Protein AF-A0A7X7VG41-F1 (afdb_monomer)

Mean predicted aligned error: 6.51 Å

Secondary structure (DSSP, 8-state):
----STTSSTT-BSS---HHHHHHHHHHHHHHHHHTT-HHHH-HHHHHHHHSSTT-TT-------HHHHHHHHHHHHHHSSPPP---TT---PPP--HHHHHHHHHHHS--EEEEETTEEEEE-GGGEEEEEETTEEEEEEEEEEEEEEEEEEEETTEEEEEEEEEEEEEETTEEEEEEEEEETTEEEEEEPPP-

Radius of gyration: 21.28 Å; Cα contacts (8 Å, |Δi|>4): 269; chains: 1; bounding box: 62×48×55 Å

Nearest PDB structures (foldseek):
  6bp6-assembly1_B  TM=5.901E-01  e=3.579E-01  Homo sapiens
  3cfa-assembly1_M  TM=3.271E-01  e=5.434E-01  Anemonia sulcata
  1xmz-assembly1_B  TM=3.126E-01  e=9.866E-01  Anemonia sulcata

pLDDT: mean 88.99, std 7.45, range [34.59, 96.69]

Structure (mmCIF, N/CA/C/O backbone):
data_AF-A0A7X7VG41-F1
#
_entry.id   AF-A0A7X7VG41-F1
#
loop_
_atom_site.group_PDB
_atom_site.id
_atom_site.type_symbol
_atom_site.label_atom_id
_atom_site.label_alt_id
_atom_site.label_comp_id
_atom_site.label_asym_id
_atom_site.label_entity_id
_atom_site.label_seq_id
_atom_site.pdbx_PDB_ins_code
_atom_site.Cartn_x
_atom_site.Cartn_y
_atom_site.Cartn_z
_atom_site.occupancy
_atom_site.B_iso_or_equiv
_atom_site.auth_seq_id
_atom_site.auth_comp_id
_atom_site.auth_asym_id
_atom_site.auth_atom_id
_atom_site.pdbx_PDB_model_num
ATOM 1 N N . MET A 1 1 ? 1.779 -14.138 6.505 1.00 85.12 1 MET A N 1
ATOM 2 C CA . MET A 1 1 ? 1.069 -14.016 5.208 1.00 85.12 1 MET A CA 1
ATOM 3 C C . MET A 1 1 ? -0.393 -14.409 5.365 1.00 85.12 1 MET A C 1
ATOM 5 O O . MET A 1 1 ? -0.688 -15.461 5.929 1.00 85.12 1 MET A O 1
ATOM 9 N N . LEU A 1 2 ? -1.316 -13.637 4.787 1.00 92.50 2 LEU A N 1
ATOM 10 C CA . LEU A 1 2 ? -2.754 -13.910 4.890 1.00 92.50 2 LEU A CA 1
ATOM 11 C C . LEU A 1 2 ? -3.224 -14.991 3.900 1.00 92.50 2 LEU A C 1
ATOM 13 O O . LEU A 1 2 ? -2.813 -15.024 2.738 1.00 92.50 2 LEU A O 1
ATOM 17 N N . THR A 1 3 ? -4.120 -15.870 4.363 1.00 92.88 3 THR A N 1
ATOM 18 C CA . THR A 1 3 ? -4.646 -17.014 3.584 1.00 92.88 3 THR A CA 1
ATOM 19 C C . THR A 1 3 ? -6.175 -17.086 3.512 1.00 92.88 3 THR A C 1
ATOM 21 O O . THR A 1 3 ? -6.722 -17.909 2.778 1.00 92.88 3 THR A O 1
ATOM 24 N N . ASN A 1 4 ? -6.875 -16.220 4.246 1.00 92.88 4 ASN A N 1
ATOM 25 C CA . ASN A 1 4 ? -8.328 -16.062 4.208 1.00 92.88 4 ASN A CA 1
ATOM 26 C C . ASN A 1 4 ? -8.711 -14.593 4.471 1.00 92.88 4 ASN A C 1
ATOM 28 O O . ASN A 1 4 ? -7.849 -13.762 4.765 1.00 92.88 4 ASN A O 1
ATOM 32 N N . THR A 1 5 ? -10.003 -14.284 4.366 1.00 93.88 5 THR A N 1
ATOM 33 C CA . THR A 1 5 ? -10.579 -12.949 4.605 1.00 93.88 5 THR A CA 1
ATOM 34 C C . THR A 1 5 ? -11.368 -12.859 5.916 1.00 93.88 5 THR A C 1
ATOM 36 O O . THR A 1 5 ? -12.044 -11.861 6.144 1.00 93.88 5 THR A O 1
ATOM 39 N N . ASP A 1 6 ? -11.297 -13.864 6.796 1.00 94.12 6 ASP A N 1
ATOM 40 C CA . ASP A 1 6 ? -12.119 -13.950 8.021 1.00 94.12 6 ASP A CA 1
ATOM 41 C C . ASP A 1 6 ? -11.745 -12.892 9.072 1.00 94.12 6 ASP A C 1
ATOM 43 O O . ASP A 1 6 ? -12.465 -12.667 10.049 1.00 94.12 6 ASP A O 1
ATOM 47 N N . TRP A 1 7 ? -10.598 -12.240 8.886 1.00 94.75 7 TRP A N 1
ATOM 48 C CA . TRP A 1 7 ? -10.161 -11.087 9.666 1.00 94.75 7 TRP A CA 1
ATOM 49 C C . TRP A 1 7 ? -10.933 -9.803 9.310 1.00 94.75 7 TRP A C 1
ATOM 51 O O . TRP A 1 7 ? -10.906 -8.855 10.087 1.00 94.75 7 TRP A O 1
ATOM 61 N N . ILE A 1 8 ? -11.675 -9.780 8.195 1.00 95.31 8 ILE A N 1
ATOM 62 C CA . ILE A 1 8 ? -12.596 -8.698 7.818 1.00 95.31 8 ILE A CA 1
ATOM 63 C C . ILE A 1 8 ? -13.986 -9.023 8.381 1.00 95.31 8 ILE A C 1
ATOM 65 O O . ILE A 1 8 ? -14.900 -9.422 7.660 1.00 95.31 8 ILE A O 1
ATOM 69 N N . ALA A 1 9 ? -14.138 -8.913 9.698 1.00 95.19 9 ALA A N 1
ATOM 70 C CA . ALA A 1 9 ? -15.405 -9.167 10.378 1.00 95.19 9 ALA A CA 1
ATOM 71 C C . ALA A 1 9 ? -15.543 -8.315 11.643 1.00 95.19 9 ALA A C 1
ATOM 73 O O . ALA A 1 9 ? -14.560 -7.798 12.174 1.00 95.19 9 ALA A O 1
ATOM 74 N N . GLU A 1 10 ? -16.770 -8.186 12.145 1.00 95.62 10 GLU A N 1
ATOM 75 C CA . GLU A 1 10 ? -17.046 -7.443 13.375 1.00 95.62 10 GLU A CA 1
ATOM 76 C C . GLU A 1 10 ? -16.241 -7.994 14.565 1.00 95.62 10 GLU A C 1
ATOM 78 O O . GLU A 1 10 ? -16.106 -9.206 14.753 1.00 95.62 10 GLU A O 1
ATOM 83 N N . GLY A 1 11 ? -15.668 -7.092 15.360 1.00 95.25 11 GLY A N 1
ATOM 84 C CA . GLY A 1 11 ? -14.847 -7.403 16.527 1.00 95.25 11 GLY A CA 1
ATOM 85 C C . GLY A 1 11 ? -13.428 -7.886 16.214 1.00 95.25 11 GLY A C 1
ATOM 86 O O . GLY A 1 11 ? -12.651 -8.095 17.152 1.00 95.25 11 GLY A O 1
ATOM 87 N N . LYS A 1 12 ? -13.062 -8.061 14.937 1.00 96.38 12 LYS A N 1
ATOM 88 C CA . LYS A 1 12 ? -11.701 -8.440 14.534 1.00 96.38 12 LYS A CA 1
ATOM 89 C C . LYS A 1 12 ? -10.734 -7.258 14.640 1.00 96.38 12 LYS A C 1
ATOM 91 O O . LYS A 1 12 ? -11.162 -6.115 14.468 1.00 96.38 12 LYS A O 1
ATOM 96 N N . PRO A 1 13 ? -9.449 -7.517 14.938 1.00 96.00 13 PRO A N 1
ATOM 97 C CA . PRO A 1 13 ? -8.440 -6.470 15.027 1.00 96.00 13 PRO A CA 1
ATOM 98 C C . PRO A 1 13 ? -8.187 -5.814 13.665 1.00 96.00 13 PRO A C 1
ATOM 100 O O . PRO A 1 13 ? -8.235 -6.471 12.623 1.00 96.00 13 PRO A O 1
ATOM 103 N N . TRP A 1 14 ? -7.898 -4.516 13.699 1.00 94.25 14 TRP A N 1
ATOM 104 C CA . TRP A 1 14 ? -7.462 -3.730 12.554 1.00 94.25 14 TRP A CA 1
ATOM 105 C C . TRP A 1 14 ? -6.223 -2.897 12.913 1.00 94.25 14 TRP A C 1
ATOM 107 O O . TRP A 1 14 ? -6.276 -2.135 13.885 1.00 94.25 14 TRP A O 1
ATOM 117 N N . PRO A 1 15 ? -5.134 -2.969 12.122 1.00 94.12 15 PRO A N 1
ATOM 118 C CA . PRO A 1 15 ? -4.881 -3.891 10.999 1.00 94.12 15 PRO A CA 1
ATOM 119 C C . PRO A 1 15 ? -4.916 -5.386 11.396 1.00 94.12 15 PRO A C 1
ATOM 121 O O . PRO A 1 15 ? -4.874 -5.687 12.591 1.00 94.12 15 PRO A O 1
ATOM 124 N N . PRO A 1 16 ? -5.003 -6.335 10.441 1.00 93.88 16 PRO A N 1
ATOM 125 C CA . PRO A 1 16 ? -4.927 -7.763 10.747 1.00 93.88 16 PRO A CA 1
ATOM 126 C C . PRO A 1 16 ? -3.625 -8.125 11.474 1.00 93.88 16 PRO A C 1
ATOM 128 O O . PRO A 1 16 ? -2.548 -7.618 11.156 1.00 93.88 16 PRO A O 1
ATOM 131 N N . GLU A 1 17 ? -3.721 -9.045 12.433 1.00 92.31 17 GLU A N 1
ATOM 132 C CA . GLU A 1 17 ? -2.585 -9.521 13.230 1.00 92.31 17 GLU A CA 1
ATOM 133 C C . GLU A 1 17 ? -1.758 -10.562 12.458 1.00 92.31 17 GLU A C 1
ATOM 135 O O . GLU A 1 17 ? -1.815 -11.759 12.731 1.00 92.31 17 GLU A O 1
ATOM 140 N N . ASP A 1 18 ? -0.979 -10.103 11.480 1.00 93.38 18 ASP A N 1
ATOM 141 C CA . ASP A 1 18 ? -0.017 -10.923 10.739 1.00 93.38 18 ASP A CA 1
ATOM 142 C C . ASP A 1 18 ? 1.350 -10.226 10.704 1.00 93.38 18 ASP A C 1
ATOM 144 O O . ASP A 1 18 ? 1.479 -9.089 10.244 1.00 93.38 18 ASP A O 1
ATOM 148 N N . ALA A 1 19 ? 2.376 -10.895 11.236 1.00 91.38 19 ALA A N 1
ATOM 149 C CA . ALA A 1 19 ? 3.705 -10.306 11.388 1.00 91.38 19 ALA A CA 1
ATOM 150 C C . ALA A 1 19 ? 4.385 -10.027 10.038 1.00 91.38 19 ALA A C 1
ATOM 152 O O . ALA A 1 19 ? 5.053 -9.001 9.901 1.00 91.38 19 ALA A O 1
ATOM 153 N N . ASP A 1 20 ? 4.186 -10.902 9.047 1.00 90.75 20 ASP A N 1
ATOM 154 C CA . ASP A 1 20 ? 4.796 -10.747 7.724 1.00 90.75 20 ASP A CA 1
ATOM 155 C C . ASP A 1 20 ? 4.157 -9.578 6.969 1.00 90.75 20 ASP A C 1
ATOM 157 O O . ASP A 1 20 ? 4.865 -8.746 6.409 1.00 90.75 20 ASP A O 1
ATOM 161 N N . GLU A 1 21 ? 2.824 -9.473 6.983 1.00 92.00 21 GLU A N 1
ATOM 162 C CA . GLU A 1 21 ? 2.125 -8.356 6.341 1.00 92.00 21 GLU A CA 1
ATOM 163 C C . GLU A 1 21 ? 2.445 -7.024 7.015 1.00 92.00 21 GLU A C 1
ATOM 165 O O . GLU A 1 21 ? 2.631 -6.018 6.331 1.00 92.00 21 GLU A O 1
ATOM 170 N N . LYS A 1 22 ? 2.567 -7.004 8.346 1.00 92.69 22 LYS A N 1
ATOM 171 C CA . LYS A 1 22 ? 3.018 -5.811 9.063 1.00 92.69 22 LYS A CA 1
ATOM 172 C C . LYS A 1 22 ? 4.421 -5.396 8.612 1.00 92.69 22 LYS A C 1
ATOM 174 O O . LYS A 1 22 ? 4.622 -4.230 8.278 1.00 92.69 22 LYS A O 1
ATOM 179 N N . ALA A 1 23 ? 5.363 -6.339 8.559 1.00 93.81 23 ALA A N 1
ATOM 180 C CA . ALA A 1 23 ? 6.724 -6.070 8.104 1.00 93.81 23 ALA A CA 1
ATOM 181 C C . ALA A 1 23 ? 6.754 -5.578 6.647 1.00 93.81 23 ALA A C 1
ATOM 183 O O . ALA A 1 23 ? 7.453 -4.614 6.342 1.00 93.81 23 ALA A O 1
ATOM 184 N N . ARG A 1 24 ? 5.945 -6.179 5.763 1.00 93.69 24 ARG A N 1
ATOM 185 C CA . ARG A 1 24 ? 5.810 -5.757 4.363 1.00 93.69 24 ARG A CA 1
ATOM 186 C C . ARG A 1 24 ? 5.297 -4.320 4.247 1.00 93.69 24 ARG A C 1
ATOM 188 O O . ARG A 1 24 ? 5.856 -3.531 3.489 1.00 93.69 24 ARG A O 1
ATOM 195 N N . LEU A 1 25 ? 4.247 -3.960 4.987 1.00 92.12 25 LEU A N 1
ATOM 196 C CA . LEU A 1 25 ? 3.693 -2.602 4.965 1.00 92.12 25 LEU A CA 1
ATOM 197 C C . LEU A 1 25 ? 4.683 -1.567 5.516 1.00 92.12 25 LEU A C 1
ATOM 199 O O . LEU A 1 25 ? 4.821 -0.489 4.940 1.00 92.12 25 LEU A O 1
ATOM 203 N N . GLU A 1 26 ? 5.409 -1.901 6.586 1.00 93.12 26 GLU A N 1
ATOM 204 C CA . GLU A 1 26 ? 6.482 -1.057 7.126 1.00 93.12 26 GLU A CA 1
ATOM 205 C C . GLU A 1 26 ? 7.621 -0.870 6.111 1.00 93.12 26 GLU A C 1
ATOM 207 O O . GLU A 1 26 ? 8.111 0.248 5.922 1.00 93.12 26 GLU A O 1
ATOM 212 N N . GLU A 1 27 ? 8.016 -1.936 5.412 1.00 93.62 27 GLU A N 1
ATOM 213 C CA . GLU A 1 27 ? 9.016 -1.871 4.347 1.00 93.62 27 GLU A CA 1
ATOM 214 C C . GLU A 1 27 ? 8.551 -0.995 3.179 1.00 93.62 27 GLU A C 1
ATOM 216 O O . GLU A 1 27 ? 9.310 -0.137 2.727 1.00 93.62 27 GLU A O 1
ATOM 221 N N . HIS A 1 28 ? 7.310 -1.152 2.712 1.00 94.38 28 HIS A N 1
ATOM 222 C CA . HIS A 1 28 ? 6.768 -0.314 1.645 1.00 94.38 28 HIS A CA 1
ATOM 223 C C . HIS A 1 28 ? 6.703 1.160 2.057 1.00 94.38 28 HIS A C 1
ATOM 225 O O . HIS A 1 28 ? 7.212 2.015 1.331 1.00 94.38 28 HIS A O 1
ATOM 231 N N . ALA A 1 29 ? 6.190 1.471 3.250 1.00 92.62 29 ALA A N 1
ATOM 232 C CA . ALA A 1 29 ? 6.166 2.842 3.757 1.00 92.62 29 ALA A CA 1
ATOM 233 C C . ALA A 1 29 ? 7.577 3.455 3.819 1.00 92.62 29 ALA A C 1
ATOM 235 O O . ALA A 1 29 ? 7.780 4.615 3.445 1.00 92.62 29 ALA A O 1
ATOM 236 N N . ARG A 1 30 ? 8.580 2.666 4.228 1.00 92.69 30 ARG A N 1
ATOM 237 C CA . ARG A 1 30 ? 9.990 3.075 4.210 1.00 92.69 30 ARG A CA 1
ATOM 238 C C . ARG A 1 30 ? 10.500 3.301 2.785 1.00 92.69 30 ARG A C 1
ATOM 240 O O . ARG A 1 30 ? 11.143 4.316 2.531 1.00 92.69 30 ARG A O 1
ATOM 247 N N . ASN A 1 31 ? 10.215 2.400 1.8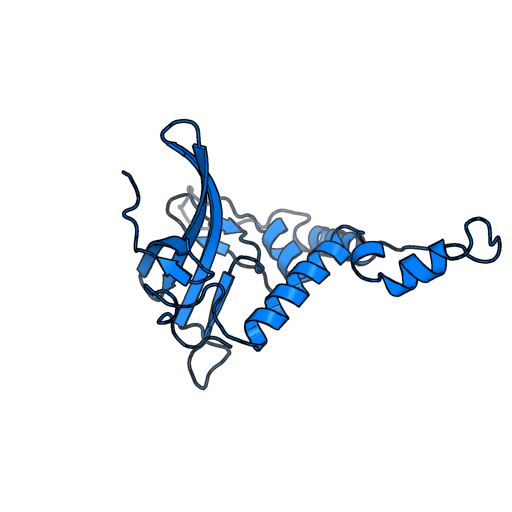46 1.00 92.62 31 ASN A N 1
ATOM 248 C CA . ASN A 1 31 ? 10.657 2.522 0.454 1.00 92.62 31 ASN A CA 1
ATOM 249 C C . ASN A 1 31 ? 10.042 3.742 -0.241 1.00 92.62 31 ASN A C 1
ATOM 251 O O . ASN A 1 31 ? 10.731 4.415 -1.008 1.00 92.62 31 ASN A O 1
ATOM 255 N N . ARG A 1 32 ? 8.791 4.098 0.080 1.00 92.62 32 ARG A N 1
ATOM 256 C CA . ARG A 1 32 ? 8.175 5.349 -0.380 1.00 92.62 32 ARG A CA 1
ATOM 257 C C . ARG A 1 32 ? 8.963 6.571 0.079 1.00 92.62 32 ARG A C 1
ATOM 259 O O . ARG A 1 32 ? 9.202 7.476 -0.715 1.00 92.62 32 ARG A O 1
ATOM 266 N N . GLN A 1 33 ? 9.387 6.600 1.342 1.00 92.69 33 GLN A N 1
ATOM 267 C CA . GLN A 1 33 ? 10.201 7.696 1.876 1.00 92.69 33 GLN A CA 1
ATOM 268 C C . GLN A 1 33 ? 11.583 7.755 1.217 1.00 92.69 33 GLN A C 1
ATOM 270 O O . GLN A 1 33 ? 12.048 8.843 0.889 1.00 92.69 33 GLN A O 1
ATOM 275 N N . VAL A 1 34 ? 12.210 6.597 0.974 1.00 91.62 34 VAL A N 1
ATOM 276 C CA . VAL A 1 34 ? 13.475 6.505 0.227 1.00 91.62 34 VAL A CA 1
ATOM 277 C C . VAL A 1 34 ? 13.316 7.080 -1.178 1.00 91.62 34 VAL A C 1
ATOM 279 O O . VAL A 1 34 ? 14.144 7.879 -1.597 1.00 91.62 34 VAL A O 1
ATOM 282 N N . TYR A 1 35 ? 12.249 6.707 -1.886 1.00 91.62 35 TYR A N 1
ATOM 283 C CA . TYR A 1 35 ? 11.955 7.230 -3.217 1.00 91.62 35 TYR A CA 1
ATOM 284 C C . TYR A 1 35 ? 11.679 8.738 -3.207 1.00 91.62 35 TYR A C 1
ATOM 286 O O . TYR A 1 35 ? 12.049 9.440 -4.135 1.00 91.62 35 TYR A O 1
ATOM 294 N N . ALA A 1 36 ? 11.021 9.250 -2.167 1.00 90.75 36 ALA A N 1
ATOM 295 C CA . ALA A 1 36 ? 10.720 10.674 -2.029 1.00 90.75 36 ALA A CA 1
ATOM 296 C C . ALA A 1 36 ? 11.938 11.527 -1.615 1.00 90.75 36 ALA A C 1
ATOM 298 O O . ALA A 1 36 ? 11.770 12.698 -1.275 1.00 90.75 36 ALA A O 1
ATOM 299 N N . GLY A 1 37 ? 13.145 10.950 -1.568 1.00 89.19 37 GLY A N 1
ATOM 300 C CA . GLY A 1 37 ? 14.359 11.640 -1.133 1.00 89.19 37 GLY A CA 1
ATOM 301 C C . GLY A 1 37 ? 14.392 11.968 0.366 1.00 89.19 37 GLY A C 1
ATOM 302 O O . GLY A 1 37 ? 15.240 12.740 0.813 1.00 89.19 37 GLY A O 1
ATOM 303 N N . LEU A 1 38 ? 13.500 11.389 1.181 1.00 90.00 38 LEU A N 1
ATOM 304 C CA . LEU A 1 38 ? 13.403 11.643 2.626 1.00 90.00 38 LEU A CA 1
ATOM 305 C C . LEU A 1 38 ? 14.402 10.784 3.418 1.00 90.00 38 LEU A C 1
ATOM 307 O O . LEU A 1 38 ? 14.046 10.065 4.355 1.00 90.00 38 LEU A O 1
ATOM 311 N N . HIS A 1 39 ? 15.678 10.849 3.039 1.00 85.50 39 HIS A N 1
ATOM 312 C CA . HIS A 1 39 ? 16.732 9.998 3.598 1.00 85.50 39 HIS A CA 1
ATOM 313 C C . HIS A 1 39 ? 16.942 10.204 5.101 1.00 85.50 39 HIS A C 1
ATOM 315 O O . HIS A 1 39 ? 17.243 9.240 5.800 1.00 85.50 39 HIS A O 1
ATOM 321 N N . ASP A 1 40 ? 16.714 11.413 5.615 1.00 86.56 40 ASP A N 1
ATOM 322 C CA . ASP A 1 40 ? 16.842 11.704 7.046 1.00 86.5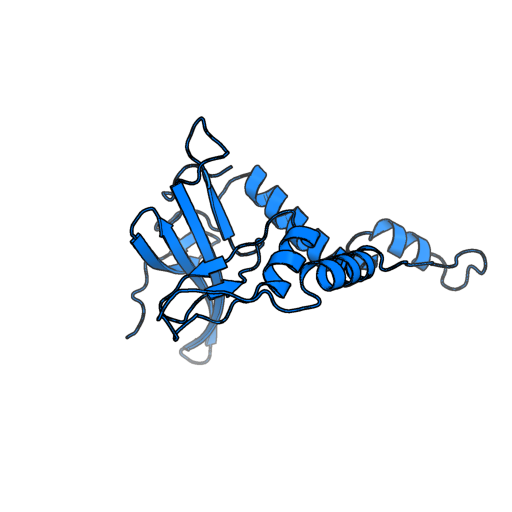6 40 ASP A CA 1
ATOM 323 C C . ASP A 1 40 ? 15.806 10.951 7.892 1.00 86.56 40 ASP A C 1
ATOM 325 O O . ASP A 1 40 ? 16.121 10.479 8.986 1.00 86.56 40 ASP A O 1
ATOM 329 N N . ALA A 1 41 ? 14.587 10.783 7.366 1.00 87.94 41 ALA A N 1
ATOM 330 C CA . ALA A 1 41 ? 13.530 10.021 8.027 1.00 87.94 41 ALA A CA 1
ATOM 331 C C . ALA A 1 41 ? 13.843 8.516 8.037 1.00 87.94 41 ALA A C 1
ATOM 333 O O . ALA A 1 41 ? 13.604 7.831 9.031 1.00 87.94 41 ALA A O 1
ATOM 334 N N . VAL A 1 42 ? 14.430 8.009 6.950 1.00 89.25 42 VAL A N 1
ATOM 335 C CA . VAL A 1 42 ? 14.760 6.584 6.793 1.00 89.25 42 VAL A CA 1
ATOM 336 C C . VAL A 1 42 ? 16.057 6.205 7.515 1.00 89.25 42 VAL A C 1
ATOM 338 O O . VAL A 1 42 ? 16.216 5.069 7.962 1.00 89.25 42 VAL A O 1
ATOM 341 N N . MET A 1 43 ? 16.997 7.142 7.644 1.00 88.62 43 MET A N 1
ATOM 342 C CA . MET A 1 43 ? 18.316 6.932 8.242 1.00 88.62 43 MET A CA 1
ATOM 343 C C . MET A 1 43 ? 18.542 7.876 9.433 1.00 88.62 43 MET A C 1
ATOM 345 O O . MET A 1 43 ? 19.499 8.656 9.437 1.00 88.62 43 MET A O 1
ATOM 349 N N . PRO A 1 44 ? 17.735 7.772 10.507 1.00 89.75 44 PRO A N 1
ATOM 350 C CA . PRO A 1 44 ? 17.767 8.726 11.618 1.00 89.75 44 PRO A CA 1
ATOM 351 C C . PRO A 1 44 ? 19.122 8.764 12.336 1.00 89.75 44 PRO A C 1
ATOM 353 O O . PRO A 1 44 ? 19.520 9.796 12.864 1.00 89.75 44 PRO A O 1
ATOM 356 N N . ARG A 1 45 ? 19.879 7.658 12.328 1.00 89.25 45 ARG A N 1
ATOM 357 C CA . ARG A 1 45 ? 21.247 7.618 12.876 1.00 89.25 45 ARG A CA 1
ATOM 358 C C . ARG A 1 45 ? 22.234 8.452 12.060 1.00 89.25 45 ARG A C 1
ATOM 360 O O . ARG A 1 45 ? 23.111 9.079 12.644 1.00 89.25 45 ARG A O 1
ATOM 367 N N . TYR A 1 46 ? 22.104 8.445 10.735 1.00 85.19 46 TYR A N 1
ATOM 368 C CA . TYR A 1 46 ? 22.951 9.248 9.856 1.00 85.19 46 TYR A CA 1
ATOM 369 C C . TYR A 1 46 ? 22.586 10.729 9.968 1.00 85.19 46 TYR A C 1
ATOM 371 O O . TYR A 1 46 ? 23.473 11.554 10.164 1.00 85.19 46 TYR A O 1
ATOM 379 N N . ALA A 1 47 ? 21.288 11.047 9.984 1.00 86.75 47 ALA A N 1
ATOM 380 C CA . ALA A 1 47 ? 20.800 12.397 10.257 1.00 86.75 47 ALA A CA 1
ATOM 381 C C . ALA A 1 47 ? 21.310 12.920 11.613 1.00 86.75 47 ALA A C 1
ATOM 383 O O . ALA A 1 47 ? 21.872 14.013 11.692 1.00 86.75 47 ALA A O 1
ATOM 384 N N . ALA A 1 48 ? 21.220 12.102 12.670 1.00 87.88 48 ALA A N 1
ATOM 385 C CA . ALA A 1 48 ? 21.755 12.440 13.987 1.00 87.88 48 ALA A CA 1
ATOM 386 C C . ALA A 1 48 ? 23.269 12.711 13.939 1.00 87.88 48 ALA A C 1
ATOM 388 O O . ALA A 1 48 ? 23.720 13.731 14.455 1.00 87.88 48 ALA A O 1
ATOM 389 N N . TYR A 1 49 ? 24.042 11.849 13.269 1.00 86.31 49 TYR A N 1
ATOM 390 C CA . TYR A 1 49 ? 25.486 12.027 13.082 1.00 86.31 49 TYR A CA 1
ATOM 391 C C . TYR A 1 49 ? 25.849 13.312 12.324 1.00 86.31 49 TYR A C 1
ATOM 393 O O . TYR A 1 49 ? 26.855 13.940 12.647 1.00 86.31 49 TYR A O 1
ATOM 401 N N . LEU A 1 50 ? 25.060 13.712 11.325 1.00 83.50 50 LEU A N 1
ATOM 402 C CA . LEU A 1 50 ? 25.262 14.974 10.607 1.00 83.50 50 LEU A CA 1
ATOM 403 C C . LEU A 1 50 ? 24.918 16.192 11.474 1.00 83.50 50 LEU A C 1
ATOM 405 O O . LEU A 1 50 ? 25.537 17.242 11.332 1.00 83.50 50 LEU A O 1
ATOM 409 N N . SER A 1 51 ? 23.946 16.048 12.376 1.00 83.12 51 SER A N 1
ATOM 410 C CA . SER A 1 51 ? 23.451 17.129 13.236 1.00 83.12 51 SER A CA 1
ATOM 411 C C . SER A 1 51 ? 24.222 17.329 14.550 1.00 83.12 51 SER A C 1
ATOM 413 O O . SER A 1 51 ? 24.030 18.351 15.206 1.00 83.12 51 SER A O 1
ATOM 415 N N . ASP A 1 52 ? 25.076 16.379 14.954 1.00 84.56 52 ASP A N 1
ATOM 416 C CA . ASP A 1 52 ? 25.718 16.361 16.283 1.00 84.56 52 ASP A CA 1
ATOM 417 C C . ASP A 1 52 ? 26.625 17.581 16.558 1.00 84.56 52 ASP A C 1
ATOM 419 O O . ASP A 1 52 ? 26.803 17.990 17.707 1.00 84.56 52 ASP A O 1
ATOM 423 N N . GLN A 1 53 ? 27.166 18.191 15.504 1.00 79.44 53 GLN A N 1
ATOM 424 C CA . GLN A 1 53 ? 27.994 19.384 15.528 1.00 79.44 53 GLN A CA 1
ATOM 425 C C . GLN A 1 53 ? 27.655 20.249 14.318 1.00 79.44 53 GLN A C 1
ATOM 427 O O . GLN A 1 53 ? 28.105 20.010 13.201 1.00 79.44 53 GLN A O 1
ATOM 432 N N . ALA A 1 54 ? 26.910 21.327 14.564 1.00 66.38 54 ALA A N 1
ATOM 433 C CA . ALA A 1 54 ? 26.386 22.226 13.534 1.00 66.38 54 ALA A CA 1
ATOM 434 C C . ALA A 1 54 ? 27.450 22.910 12.642 1.00 66.38 54 ALA A C 1
ATOM 436 O O . ALA A 1 54 ? 27.096 23.571 11.667 1.00 66.38 54 ALA A O 1
ATOM 437 N N . LYS A 1 55 ? 28.743 22.812 12.982 1.00 68.31 55 LYS A N 1
ATOM 438 C CA . LYS A 1 55 ? 29.864 23.407 12.234 1.00 68.31 55 LYS A CA 1
ATOM 439 C C . LYS A 1 55 ? 31.082 22.481 12.189 1.00 68.31 55 LYS A C 1
ATOM 441 O O . LYS A 1 55 ? 32.203 22.924 12.433 1.00 68.31 55 LYS A O 1
ATOM 446 N N . ASP A 1 56 ? 30.871 21.205 11.887 1.00 78.12 56 ASP A N 1
ATOM 447 C CA . ASP A 1 56 ? 31.977 20.315 11.532 1.00 78.12 56 ASP A CA 1
ATOM 448 C C . ASP A 1 56 ? 32.244 20.395 10.022 1.00 78.12 56 ASP A C 1
ATOM 450 O O . ASP A 1 56 ? 31.551 19.782 9.213 1.00 78.12 56 ASP A O 1
ATOM 454 N N . SER A 1 57 ? 33.271 21.153 9.629 1.00 72.81 57 SER A N 1
ATOM 455 C CA . SER A 1 57 ? 33.680 21.295 8.224 1.00 72.81 57 SER A CA 1
ATOM 456 C C . SER A 1 57 ? 34.175 19.991 7.587 1.00 72.81 57 SER A C 1
ATOM 458 O O . SER A 1 57 ? 34.418 19.959 6.382 1.00 72.81 57 SER A O 1
ATOM 460 N N . ARG A 1 58 ? 34.326 18.913 8.368 1.00 78.62 58 ARG A N 1
ATOM 461 C CA . ARG A 1 58 ? 34.686 17.576 7.881 1.00 78.62 58 ARG A CA 1
ATOM 462 C C . ARG A 1 58 ? 33.465 16.743 7.490 1.00 78.62 58 ARG A C 1
ATOM 464 O O . ARG A 1 58 ? 33.635 15.712 6.845 1.00 78.62 58 ARG A O 1
ATOM 471 N N . LYS A 1 59 ? 32.253 17.162 7.870 1.00 81.38 59 LYS A N 1
ATOM 472 C CA . LYS A 1 59 ? 31.003 16.458 7.565 1.00 81.38 59 LYS A CA 1
ATOM 473 C C . LYS A 1 59 ? 30.289 17.152 6.414 1.00 81.38 59 LYS A C 1
ATOM 475 O O . LYS A 1 59 ? 29.718 18.224 6.574 1.00 81.38 59 LYS A O 1
ATOM 480 N N . GLN A 1 60 ? 30.307 16.515 5.248 1.00 79.75 60 GLN A N 1
ATOM 481 C CA . GLN A 1 60 ? 29.580 16.976 4.070 1.00 79.75 60 GLN A CA 1
ATOM 482 C C . GLN A 1 60 ? 28.624 15.865 3.619 1.00 79.75 60 GLN A C 1
ATOM 484 O O . GLN A 1 60 ? 29.095 14.819 3.166 1.00 79.75 60 GLN A O 1
ATOM 489 N N . PRO A 1 61 ? 27.299 16.037 3.776 1.00 79.44 61 PRO A N 1
ATOM 490 C CA . PRO A 1 61 ? 26.351 15.051 3.291 1.00 79.44 61 PRO A CA 1
ATOM 491 C C . PRO A 1 61 ? 26.288 15.106 1.766 1.00 79.44 61 PRO A C 1
ATOM 493 O O . PRO A 1 61 ? 26.073 16.164 1.177 1.00 79.44 61 PRO A O 1
ATOM 496 N N . ILE A 1 62 ? 26.458 13.949 1.131 1.00 82.44 62 ILE A N 1
ATOM 497 C CA . ILE A 1 62 ? 26.164 13.757 -0.287 1.00 82.44 62 ILE A CA 1
ATOM 498 C C . ILE A 1 62 ? 25.025 12.754 -0.344 1.00 82.44 62 ILE A C 1
ATOM 500 O O . ILE A 1 62 ? 25.203 11.576 -0.039 1.00 82.44 62 ILE A O 1
ATOM 504 N N . ILE A 1 63 ? 23.849 13.245 -0.711 1.00 81.62 63 ILE A N 1
ATOM 505 C CA . ILE A 1 63 ? 22.662 12.427 -0.911 1.00 81.62 63 ILE A CA 1
ATOM 506 C C . ILE A 1 63 ? 22.465 12.303 -2.416 1.00 81.62 63 ILE A C 1
ATOM 508 O O . ILE A 1 63 ? 22.324 13.304 -3.116 1.00 81.62 63 ILE A O 1
ATOM 512 N N . LEU A 1 64 ? 22.505 11.069 -2.907 1.00 84.19 64 LEU A N 1
ATOM 513 C CA . LEU A 1 64 ? 22.257 10.753 -4.306 1.00 84.19 64 LEU A CA 1
ATOM 514 C C . LEU A 1 64 ? 20.888 10.087 -4.396 1.00 84.19 64 LEU A C 1
ATOM 516 O O . LEU A 1 64 ? 20.715 8.972 -3.900 1.00 84.19 64 LEU A O 1
ATOM 520 N N . ASP A 1 65 ? 19.939 10.761 -5.039 1.00 86.50 65 ASP A N 1
ATOM 521 C CA . ASP A 1 65 ? 18.565 10.283 -5.226 1.00 86.50 65 ASP A CA 1
ATOM 522 C C . ASP A 1 65 ? 18.473 9.233 -6.351 1.00 86.50 65 ASP A C 1
ATOM 524 O O . ASP A 1 65 ? 17.743 9.351 -7.336 1.00 86.50 65 ASP A O 1
ATOM 528 N N . TRP A 1 66 ? 19.294 8.188 -6.225 1.00 88.75 66 TRP A N 1
ATOM 529 C CA . TRP A 1 66 ? 19.310 7.057 -7.145 1.00 88.75 66 TRP A CA 1
ATOM 530 C C . TRP A 1 66 ? 17.964 6.347 -7.270 1.00 88.75 66 TRP A C 1
ATOM 532 O O . TRP A 1 66 ? 17.640 5.967 -8.392 1.00 88.75 66 TRP A O 1
ATOM 542 N N . PRO A 1 67 ? 17.172 6.144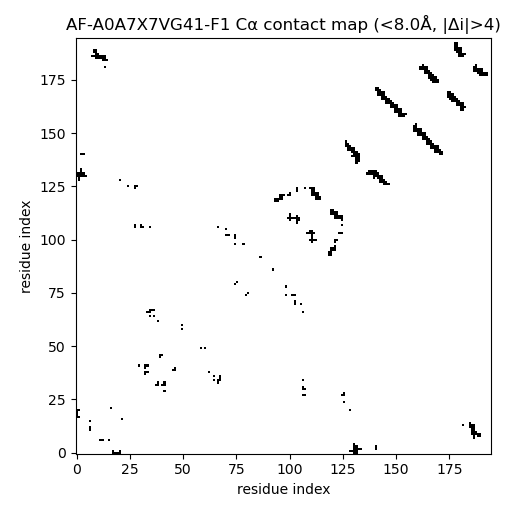 -6.199 1.00 89.75 67 PRO A N 1
ATOM 543 C CA . PRO A 1 67 ? 15.897 5.447 -6.310 1.00 89.75 67 PRO A CA 1
ATOM 544 C C . PRO A 1 67 ? 14.933 6.135 -7.280 1.00 89.75 67 PRO A C 1
ATOM 546 O O . PRO A 1 67 ? 14.406 5.469 -8.175 1.00 89.75 67 PRO A O 1
ATOM 549 N N . ALA A 1 68 ? 14.738 7.453 -7.162 1.00 90.25 68 ALA A N 1
ATOM 550 C CA . ALA A 1 68 ? 13.867 8.188 -8.074 1.00 90.25 68 ALA A CA 1
ATOM 551 C C . ALA A 1 68 ? 14.476 8.296 -9.477 1.00 90.25 68 ALA A C 1
ATOM 553 O O . ALA A 1 68 ? 13.798 8.006 -10.464 1.00 90.25 68 ALA A O 1
ATOM 554 N N . LEU A 1 69 ? 15.767 8.639 -9.574 1.00 91.44 69 LEU A N 1
ATOM 555 C CA . LEU A 1 69 ? 16.449 8.817 -10.858 1.00 91.44 69 LEU A CA 1
ATOM 556 C C . LEU A 1 69 ? 16.486 7.522 -11.677 1.00 91.44 69 LEU A C 1
ATOM 558 O O . LEU A 1 69 ? 16.172 7.533 -12.870 1.00 91.44 69 LEU A O 1
ATOM 562 N N . ALA A 1 70 ? 16.850 6.401 -11.050 1.00 91.12 70 ALA A N 1
ATOM 563 C CA . ALA A 1 70 ? 16.894 5.105 -11.714 1.00 91.12 70 ALA A CA 1
ATOM 564 C C . ALA A 1 70 ? 15.492 4.674 -12.146 1.00 91.12 70 ALA A C 1
ATOM 566 O O . ALA A 1 70 ? 15.315 4.280 -13.294 1.00 91.12 70 ALA A O 1
ATOM 567 N N . THR A 1 71 ? 14.490 4.810 -11.270 1.00 92.38 71 THR A N 1
ATOM 568 C CA . THR A 1 71 ? 13.101 4.463 -11.604 1.00 92.38 71 THR A CA 1
ATOM 569 C C . THR A 1 71 ? 12.595 5.279 -12.790 1.00 92.38 71 THR A C 1
ATOM 571 O O . THR A 1 71 ? 12.126 4.695 -13.761 1.00 92.38 71 THR A O 1
ATOM 574 N N . GLY A 1 72 ? 12.754 6.605 -12.764 1.00 91.56 72 GLY A N 1
ATOM 575 C CA . GLY A 1 72 ? 12.343 7.470 -13.871 1.00 91.56 72 GLY A CA 1
ATOM 576 C C . GLY A 1 72 ? 13.048 7.119 -15.183 1.00 91.56 72 GLY A C 1
ATOM 577 O O . GLY A 1 72 ? 12.408 7.067 -16.232 1.00 91.56 72 GLY A O 1
ATOM 578 N N . SER A 1 73 ? 14.343 6.790 -15.125 1.00 91.62 73 SER A N 1
ATOM 579 C CA . SER A 1 73 ? 15.110 6.356 -16.301 1.00 91.62 73 SER A CA 1
ATOM 580 C C . SER A 1 73 ? 14.605 5.022 -16.861 1.00 91.62 73 SER A C 1
ATOM 582 O O . SER A 1 73 ? 14.413 4.898 -18.068 1.00 91.62 73 SER A O 1
ATOM 584 N N . TYR A 1 74 ? 14.353 4.028 -16.000 1.00 90.12 74 TYR A N 1
ATOM 585 C CA . TYR A 1 74 ? 13.820 2.728 -16.420 1.00 90.12 74 TYR A CA 1
ATOM 586 C C . TYR A 1 74 ? 12.419 2.845 -17.011 1.00 90.12 74 TYR A C 1
ATOM 588 O O . TYR A 1 74 ? 12.122 2.216 -18.020 1.00 90.12 74 TYR A O 1
ATOM 596 N N . ILE A 1 75 ? 11.566 3.665 -16.413 1.00 91.06 75 ILE A N 1
ATOM 597 C CA . ILE A 1 75 ? 10.200 3.864 -16.889 1.00 91.06 75 ILE A CA 1
ATOM 598 C C . ILE A 1 75 ? 10.191 4.617 -18.208 1.00 91.06 75 ILE A C 1
ATOM 600 O O . ILE A 1 75 ? 9.496 4.198 -19.121 1.00 91.06 75 ILE A O 1
ATOM 604 N N . SER A 1 76 ? 11.032 5.639 -18.361 1.00 91.12 76 SER A N 1
ATOM 605 C CA . SER A 1 76 ? 11.200 6.324 -19.648 1.00 91.12 76 SER A CA 1
ATOM 606 C C . SER A 1 76 ? 11.707 5.373 -20.738 1.00 91.12 76 SER A C 1
ATOM 608 O O . SER A 1 76 ? 11.364 5.531 -21.902 1.00 91.12 76 SER A O 1
ATOM 610 N N . LEU A 1 77 ? 12.512 4.367 -20.385 1.00 90.38 77 LEU A N 1
ATOM 611 C CA . LEU A 1 77 ? 12.950 3.342 -21.335 1.00 90.38 77 LEU A CA 1
ATOM 612 C C . LEU A 1 77 ? 11.822 2.367 -21.714 1.00 90.38 77 LEU A C 1
ATOM 614 O O . LEU A 1 77 ? 11.757 1.939 -22.861 1.00 90.38 77 LEU A O 1
ATOM 618 N N . LEU A 1 78 ? 10.968 1.985 -20.759 1.00 87.38 78 LEU A N 1
ATOM 619 C CA . LEU A 1 78 ? 9.911 0.984 -20.960 1.00 87.38 78 LEU A CA 1
ATOM 620 C C . LEU A 1 78 ? 8.617 1.566 -21.544 1.00 87.38 78 LEU A C 1
ATOM 622 O O . LEU A 1 78 ? 7.951 0.894 -22.323 1.00 87.38 78 LEU A O 1
ATOM 626 N N . LEU A 1 79 ? 8.264 2.782 -21.132 1.00 86.75 79 LEU A N 1
ATOM 627 C CA . LEU A 1 79 ? 7.004 3.477 -21.411 1.00 86.75 79 LEU A CA 1
ATOM 628 C C . LEU A 1 79 ? 7.237 4.889 -21.973 1.00 86.75 79 LEU A C 1
ATOM 630 O O . LEU A 1 79 ? 6.343 5.727 -21.920 1.00 86.75 79 LEU A O 1
ATOM 634 N N . GLY A 1 80 ? 8.439 5.188 -22.479 1.00 82.56 80 GLY A N 1
ATOM 635 C CA . GLY A 1 80 ? 8.724 6.489 -23.101 1.00 82.56 80 GLY A CA 1
ATOM 636 C C . GLY A 1 80 ? 7.860 6.766 -24.330 1.00 82.56 80 GLY A C 1
ATOM 637 O O . GLY A 1 80 ? 7.582 7.921 -24.642 1.00 82.56 80 GLY A O 1
ATOM 638 N N . GLU A 1 81 ? 7.404 5.702 -24.987 1.00 83.88 81 GLU A N 1
ATOM 639 C CA . GLU A 1 81 ? 6.309 5.727 -25.947 1.00 83.88 81 GLU A CA 1
ATOM 640 C C . GLU A 1 81 ? 5.167 4.892 -25.364 1.00 83.88 81 GLU A C 1
ATOM 642 O O . GLU A 1 81 ? 5.390 3.771 -24.893 1.00 83.88 81 GLU A O 1
ATOM 647 N N . GLU A 1 82 ? 3.950 5.439 -25.362 1.00 75.81 82 GLU A N 1
ATOM 648 C CA . GLU A 1 82 ? 2.789 4.692 -24.887 1.00 75.81 82 GLU A CA 1
ATOM 649 C C . GLU A 1 82 ? 2.582 3.442 -25.754 1.00 75.81 82 GLU A C 1
ATOM 651 O O . GLU A 1 82 ? 2.599 3.531 -26.987 1.00 75.81 82 GLU A O 1
ATOM 656 N N . PRO A 1 83 ? 2.376 2.263 -25.143 1.00 78.75 83 PRO A N 1
ATOM 657 C CA . PRO A 1 83 ? 2.171 1.041 -25.903 1.00 78.75 83 PRO A CA 1
ATOM 658 C C . PRO A 1 83 ? 0.863 1.114 -26.698 1.00 78.75 83 PRO A C 1
ATOM 660 O O . PRO A 1 83 ? -0.212 1.352 -26.142 1.00 78.75 83 PRO A O 1
ATOM 663 N N . GLU A 1 84 ? 0.939 0.832 -27.999 1.00 82.06 84 GLU A N 1
ATOM 664 C CA . GLU A 1 84 ? -0.245 0.705 -28.846 1.00 82.06 84 GLU A CA 1
ATOM 665 C C . GLU A 1 84 ? -1.026 -0.566 -28.476 1.00 82.06 84 GLU A C 1
ATOM 667 O O . GLU A 1 84 ? -0.498 -1.682 -28.499 1.00 82.06 84 GLU A O 1
ATOM 672 N N . VAL A 1 85 ? -2.310 -0.408 -28.145 1.00 81.62 85 VAL A N 1
ATOM 673 C CA . VAL A 1 85 ? -3.202 -1.525 -27.817 1.00 81.6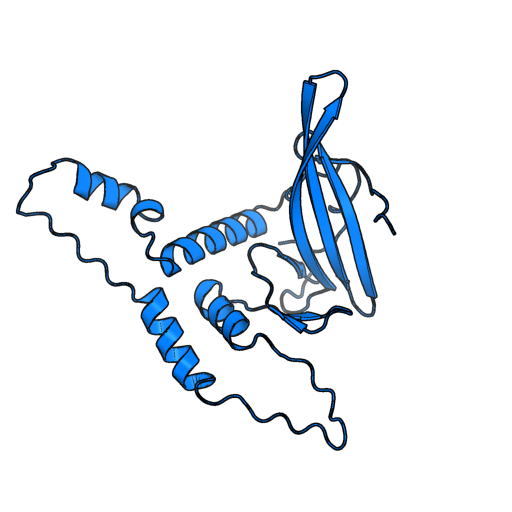2 85 VAL A CA 1
ATOM 674 C C . VAL A 1 85 ? -4.171 -1.758 -28.971 1.00 81.62 85 VAL A C 1
ATOM 676 O O . VAL A 1 85 ? -5.090 -0.976 -29.201 1.00 81.62 85 VAL A O 1
ATOM 679 N N . ILE A 1 86 ? -4.001 -2.879 -29.674 1.00 85.06 86 ILE A N 1
ATOM 680 C CA . ILE A 1 86 ? -4.883 -3.289 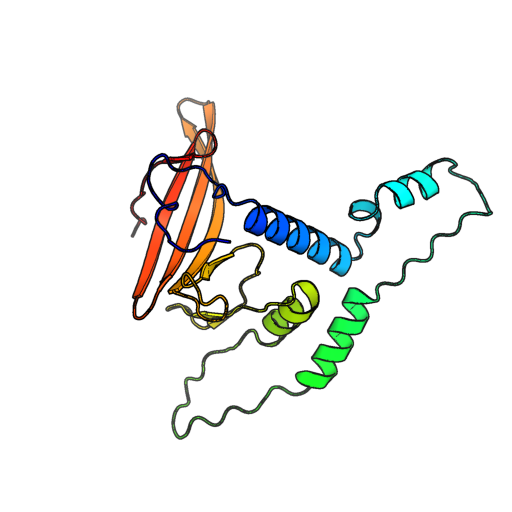-30.773 1.00 85.06 86 ILE A CA 1
ATOM 681 C C . ILE A 1 86 ? -5.915 -4.288 -30.236 1.00 85.06 86 ILE A C 1
ATOM 683 O O . ILE A 1 86 ? -5.582 -5.430 -29.922 1.00 85.06 86 ILE A O 1
ATOM 687 N N . ALA A 1 87 ? -7.180 -3.871 -30.156 1.00 86.31 87 ALA A N 1
ATOM 688 C CA . ALA A 1 87 ? -8.283 -4.678 -29.619 1.00 86.31 87 ALA A CA 1
ATOM 689 C C . ALA A 1 87 ? -9.398 -4.947 -30.649 1.00 86.31 87 ALA A C 1
ATOM 691 O O . ALA A 1 87 ? -10.589 -4.913 -30.329 1.00 86.31 87 ALA A O 1
ATOM 692 N N . GLY A 1 88 ? -9.012 -5.221 -31.898 1.00 87.38 88 GLY A N 1
ATOM 693 C CA . GLY A 1 88 ? -9.956 -5.436 -32.998 1.00 87.38 88 GLY A CA 1
ATOM 694 C C . GLY A 1 88 ? -10.818 -4.195 -33.244 1.00 87.38 88 GLY A C 1
ATOM 695 O O . GLY A 1 88 ? -10.289 -3.095 -33.361 1.00 87.38 88 GLY A O 1
ATOM 696 N N . ASP A 1 89 ? -12.141 -4.370 -33.284 1.00 88.62 89 ASP A N 1
ATOM 697 C CA . ASP A 1 89 ? -13.099 -3.277 -33.519 1.00 88.62 89 ASP A CA 1
ATOM 698 C C . ASP A 1 89 ? -13.476 -2.495 -32.246 1.00 88.62 89 ASP A C 1
ATOM 700 O O . ASP A 1 89 ? -14.256 -1.538 -32.310 1.00 88.62 89 ASP A O 1
ATOM 704 N N . ARG A 1 90 ? -12.960 -2.900 -31.076 1.00 84.06 90 ARG A N 1
ATOM 705 C CA . ARG A 1 90 ? -13.261 -2.242 -29.802 1.00 84.06 90 ARG A CA 1
ATOM 706 C C . ARG A 1 90 ? -12.543 -0.891 -29.737 1.00 84.06 90 ARG A C 1
ATOM 708 O O . ARG A 1 90 ? -11.321 -0.836 -29.832 1.00 84.06 90 ARG A O 1
ATOM 715 N N . LYS A 1 91 ? -13.305 0.191 -29.551 1.00 79.38 91 LYS A N 1
ATOM 716 C CA . LYS A 1 91 ? -12.786 1.573 -29.480 1.00 79.38 91 LYS A CA 1
ATOM 717 C C . LYS A 1 91 ? -12.771 2.146 -28.063 1.00 79.38 91 LYS A C 1
ATOM 719 O O . LYS A 1 91 ? -12.102 3.140 -27.816 1.00 79.38 91 LYS A O 1
ATOM 724 N N . ASP A 1 92 ? -13.505 1.529 -27.149 1.00 83.12 92 ASP A N 1
ATOM 725 C CA . ASP A 1 92 ? -13.644 1.886 -25.738 1.00 83.12 92 ASP A CA 1
ATOM 726 C C . ASP A 1 92 ? -12.584 1.176 -24.888 1.00 83.12 92 ASP A C 1
ATOM 728 O O . ASP A 1 92 ? -12.881 0.358 -24.017 1.00 83.12 92 ASP A O 1
ATOM 732 N N . LEU A 1 93 ? -11.313 1.449 -25.177 1.00 81.56 93 LEU A N 1
ATOM 733 C CA . LEU A 1 93 ? -10.230 0.967 -24.329 1.00 81.56 93 LEU A CA 1
ATOM 734 C C . LEU A 1 93 ? -10.133 1.837 -23.070 1.00 81.56 93 LEU A C 1
ATOM 736 O O . LEU A 1 93 ? -10.115 3.062 -23.194 1.00 81.56 93 LEU A O 1
ATOM 740 N N . PRO A 1 94 ? -10.083 1.235 -21.867 1.00 81.38 94 PRO A N 1
ATOM 741 C CA . PRO A 1 94 ? -9.899 2.001 -20.645 1.00 81.38 94 PRO A CA 1
ATOM 742 C C . PRO A 1 94 ? -8.502 2.624 -20.627 1.00 81.38 94 PRO A C 1
ATOM 744 O O . PRO A 1 94 ? -7.526 1.990 -21.039 1.00 81.38 94 PRO A O 1
ATOM 747 N N . GLU A 1 95 ? -8.406 3.843 -20.098 1.00 84.12 95 GLU A N 1
ATOM 748 C CA . GLU A 1 95 ? -7.116 4.414 -19.717 1.00 84.12 95 GLU A CA 1
ATOM 749 C C . GLU A 1 95 ? -6.450 3.520 -18.667 1.00 84.12 95 GLU A C 1
ATOM 751 O O . GLU A 1 95 ? -7.115 2.880 -17.845 1.00 84.12 95 GLU A O 1
ATOM 756 N N . ARG A 1 96 ? -5.119 3.447 -18.715 1.00 84.12 96 ARG A N 1
ATOM 757 C CA . ARG A 1 96 ? -4.332 2.620 -17.804 1.00 84.12 96 ARG A CA 1
ATOM 758 C C . ARG A 1 96 ? -3.269 3.476 -17.154 1.00 84.12 96 ARG A C 1
ATOM 760 O O . ARG A 1 96 ? -2.491 4.137 -17.832 1.00 84.12 96 ARG A O 1
ATOM 767 N N . SER A 1 97 ? -3.195 3.418 -15.832 1.00 89.75 97 SER A N 1
ATOM 768 C CA . SER A 1 97 ? -2.143 4.081 -15.059 1.00 89.75 97 SER A CA 1
ATOM 769 C C . SER A 1 97 ? -0.835 3.274 -15.079 1.00 89.75 97 SER A C 1
ATOM 771 O O . SER A 1 97 ? -0.277 2.980 -14.021 1.00 89.75 97 SER A O 1
ATOM 773 N N . ASP A 1 98 ? -0.370 2.883 -16.273 1.00 89.88 98 ASP A N 1
ATOM 774 C CA . ASP A 1 98 ? 0.791 2.003 -16.461 1.00 89.88 98 ASP A CA 1
ATOM 775 C C . ASP A 1 98 ? 2.028 2.575 -15.758 1.00 89.88 98 ASP A C 1
ATOM 777 O O . ASP A 1 98 ? 2.652 1.891 -14.948 1.00 89.88 98 ASP A O 1
ATOM 781 N N . GLU A 1 99 ? 2.333 3.854 -15.992 1.00 90.94 99 GLU A N 1
ATOM 782 C CA . GLU A 1 99 ? 3.476 4.539 -15.383 1.00 90.94 99 GLU A CA 1
ATOM 783 C C . GLU A 1 99 ? 3.497 4.365 -13.858 1.00 90.94 99 GLU A C 1
ATOM 785 O O . GLU A 1 99 ? 4.489 3.902 -13.297 1.00 90.94 99 GLU A O 1
ATOM 790 N N . GLN A 1 100 ? 2.374 4.641 -13.189 1.00 91.88 100 GLN A N 1
ATOM 791 C CA . GLN A 1 100 ? 2.267 4.529 -11.736 1.00 91.88 100 GLN A CA 1
ATOM 792 C C . GLN A 1 100 ? 2.444 3.082 -11.252 1.00 91.88 100 GLN A C 1
ATOM 794 O O . GLN A 1 100 ? 3.116 2.852 -10.246 1.00 91.88 100 GLN A O 1
ATOM 799 N N . VAL A 1 101 ? 1.913 2.095 -11.980 1.00 93.50 101 VAL A N 1
ATOM 800 C CA . VAL A 1 101 ? 2.119 0.677 -11.650 1.00 93.50 101 VAL A CA 1
ATOM 801 C C . VAL A 1 101 ? 3.592 0.289 -11.765 1.00 93.50 101 VAL A C 1
ATOM 803 O O . VAL A 1 101 ? 4.107 -0.386 -10.876 1.00 93.50 101 VAL A O 1
ATOM 806 N N . PHE A 1 102 ? 4.300 0.726 -12.807 1.00 92.62 102 PHE A N 1
ATOM 807 C CA . PHE A 1 102 ? 5.729 0.428 -12.967 1.00 92.62 102 PHE A CA 1
ATOM 808 C C . PHE A 1 102 ? 6.610 1.179 -11.960 1.00 92.62 102 PHE A C 1
ATOM 810 O O . PHE A 1 102 ? 7.595 0.618 -11.470 1.00 92.62 102 PHE A O 1
ATOM 817 N N . ILE A 1 103 ? 6.233 2.407 -11.590 1.00 92.94 103 ILE A N 1
ATOM 818 C CA . ILE A 1 103 ? 6.829 3.123 -10.457 1.00 92.94 103 ILE A CA 1
ATOM 819 C C . ILE A 1 103 ? 6.715 2.267 -9.191 1.00 92.94 103 ILE A C 1
ATOM 821 O O . ILE A 1 103 ? 7.703 2.075 -8.481 1.00 92.94 103 ILE A O 1
ATOM 825 N N . ASP A 1 104 ? 5.530 1.727 -8.920 1.00 94.56 104 ASP A N 1
ATOM 826 C CA . ASP A 1 104 ? 5.274 0.923 -7.728 1.00 94.56 104 ASP A CA 1
ATOM 827 C C . ASP A 1 104 ? 6.008 -0.425 -7.771 1.00 94.56 104 ASP A C 1
ATOM 829 O O . ASP A 1 104 ? 6.576 -0.833 -6.759 1.00 94.56 104 ASP A O 1
ATOM 833 N N . VAL A 1 105 ? 6.142 -1.060 -8.943 1.00 93.56 105 VAL A N 1
ATOM 834 C CA . VAL A 1 105 ? 7.025 -2.230 -9.123 1.00 93.56 105 VAL A CA 1
ATOM 835 C C . VAL A 1 105 ? 8.462 -1.897 -8.723 1.00 93.56 105 VAL A C 1
ATOM 837 O O . VAL A 1 105 ? 9.088 -2.678 -8.011 1.00 93.56 105 VAL A O 1
ATOM 840 N N . SER A 1 106 ? 8.983 -0.737 -9.125 1.00 92.12 106 SER A N 1
ATOM 841 C CA . SER A 1 106 ? 10.338 -0.317 -8.749 1.00 92.12 106 SER A CA 1
ATOM 842 C C . SER A 1 106 ? 10.471 -0.049 -7.243 1.00 92.12 106 SER A C 1
ATOM 844 O O . SER A 1 106 ? 11.443 -0.463 -6.610 1.00 92.12 106 SER A O 1
ATOM 846 N N . ARG A 1 107 ? 9.479 0.617 -6.639 1.00 91.38 107 ARG A N 1
ATOM 847 C CA . ARG A 1 107 ? 9.494 0.996 -5.213 1.00 91.38 107 ARG A CA 1
ATOM 848 C C . ARG A 1 107 ? 9.256 -0.184 -4.269 1.00 91.38 107 ARG A C 1
ATOM 850 O O . ARG A 1 107 ? 9.844 -0.248 -3.188 1.00 91.38 107 ARG A O 1
ATOM 857 N N . TYR A 1 108 ? 8.360 -1.086 -4.642 1.00 92.38 108 TYR A N 1
ATOM 858 C CA . TYR A 1 108 ? 7.775 -2.082 -3.745 1.00 92.38 108 TYR A CA 1
ATOM 859 C C . TYR A 1 108 ? 7.999 -3.522 -4.213 1.00 92.38 108 TYR A C 1
ATOM 861 O O . TYR A 1 108 ? 7.683 -4.451 -3.476 1.00 92.38 108 TYR A O 1
ATOM 869 N N . GLY A 1 109 ? 8.516 -3.729 -5.427 1.00 91.19 109 GLY A N 1
ATOM 870 C CA . GLY A 1 109 ? 8.589 -5.047 -6.065 1.00 91.19 109 GLY A CA 1
ATOM 871 C C . GLY A 1 109 ? 7.240 -5.549 -6.590 1.00 91.19 109 GLY A C 1
ATOM 872 O O . GLY A 1 109 ? 7.155 -6.664 -7.099 1.00 91.19 109 GLY A O 1
ATOM 873 N N . LEU A 1 110 ? 6.183 -4.742 -6.467 1.00 91.88 110 LEU A N 1
ATOM 874 C CA . LEU A 1 110 ? 4.816 -5.081 -6.834 1.00 91.88 110 LEU A CA 1
ATOM 875 C C . LEU A 1 110 ? 4.097 -3.830 -7.340 1.00 91.88 110 LEU A C 1
ATOM 877 O O . LEU A 1 110 ? 4.162 -2.785 -6.706 1.00 91.88 110 LEU A O 1
ATOM 881 N N . GLY A 1 111 ? 3.375 -3.957 -8.446 1.00 93.06 111 GLY A N 1
ATOM 882 C CA . GLY A 1 111 ? 2.449 -2.940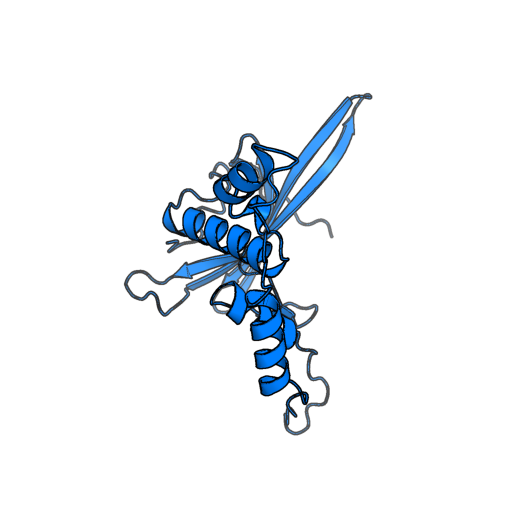 -8.933 1.00 93.06 111 GLY A CA 1
ATOM 883 C C . GLY A 1 111 ? 1.084 -3.577 -9.146 1.00 93.06 111 GLY A C 1
ATOM 884 O O . GLY A 1 111 ? 1.001 -4.717 -9.613 1.00 93.06 111 GLY A O 1
ATOM 885 N N . ILE A 1 112 ? 0.019 -2.878 -8.756 1.00 92.75 112 ILE A N 1
ATOM 886 C CA . ILE A 1 112 ? -1.333 -3.438 -8.746 1.00 92.75 112 ILE A CA 1
ATOM 887 C C . ILE A 1 112 ? -2.283 -2.521 -9.504 1.00 92.75 112 ILE A C 1
ATOM 889 O O . ILE A 1 112 ? -2.371 -1.326 -9.226 1.00 92.75 112 ILE A O 1
ATOM 893 N N . TYR A 1 113 ? -3.043 -3.129 -10.411 1.00 92.38 113 TYR A N 1
ATOM 894 C CA . TYR A 1 113 ? -4.240 -2.527 -10.976 1.00 92.38 113 TYR A CA 1
ATOM 895 C C . TYR A 1 113 ? -5.458 -2.919 -10.144 1.00 92.38 113 TYR A C 1
ATOM 897 O O . TYR A 1 113 ? -5.684 -4.102 -9.872 1.00 92.38 113 TYR A O 1
ATOM 905 N N . GLU A 1 114 ? -6.270 -1.936 -9.790 1.00 90.88 114 GLU A N 1
ATOM 906 C CA . GLU A 1 114 ? -7.639 -2.150 -9.349 1.00 90.88 114 GLU A CA 1
ATOM 907 C C . GLU A 1 114 ? -8.575 -1.922 -10.531 1.00 90.88 114 GLU A C 1
ATOM 909 O O . GLU A 1 114 ? -8.455 -0.942 -11.265 1.00 90.88 114 GLU A O 1
ATOM 914 N N . VAL A 1 115 ? -9.462 -2.890 -10.744 1.00 88.12 115 VAL A N 1
ATOM 915 C CA . VAL A 1 115 ? -10.479 -2.852 -11.794 1.00 88.12 115 VAL A CA 1
ATOM 916 C C . VAL A 1 115 ? -11.823 -2.630 -11.125 1.00 88.12 115 VAL A C 1
ATOM 918 O O . VAL A 1 115 ? -12.271 -3.473 -10.352 1.00 88.12 115 VAL A O 1
ATOM 921 N N . SER A 1 116 ? -12.469 -1.521 -11.438 1.00 84.62 116 SER A N 1
ATOM 922 C CA . SER A 1 116 ? -13.772 -1.145 -10.898 1.00 84.62 116 SER A CA 1
ATOM 923 C C . SER A 1 116 ? -14.687 -0.635 -12.010 1.00 84.62 116 SER A C 1
ATOM 925 O O . SER A 1 116 ? -14.267 -0.474 -13.157 1.00 84.62 116 SER A O 1
ATOM 927 N N . ASP A 1 117 ? -15.948 -0.355 -11.678 1.00 79.75 117 ASP A N 1
ATOM 928 C CA . ASP A 1 117 ? -16.898 0.246 -12.627 1.00 79.75 117 ASP A CA 1
ATOM 929 C C . ASP A 1 117 ? -16.433 1.631 -13.117 1.00 79.75 117 ASP A C 1
ATOM 931 O O . ASP A 1 117 ? -16.809 2.069 -14.202 1.00 79.75 117 ASP A O 1
ATOM 935 N N . SER A 1 118 ? -15.578 2.311 -12.342 1.00 79.56 118 SER A N 1
ATOM 936 C CA . SER A 1 118 ? -14.925 3.573 -12.715 1.00 79.56 118 SER A CA 1
ATOM 937 C C . SER A 1 118 ? -13.740 3.417 -13.675 1.00 79.56 118 SER A C 1
ATOM 939 O O . SER A 1 118 ? -13.217 4.427 -14.139 1.00 79.56 118 SER A O 1
ATOM 941 N N . GLY A 1 119 ? -13.312 2.190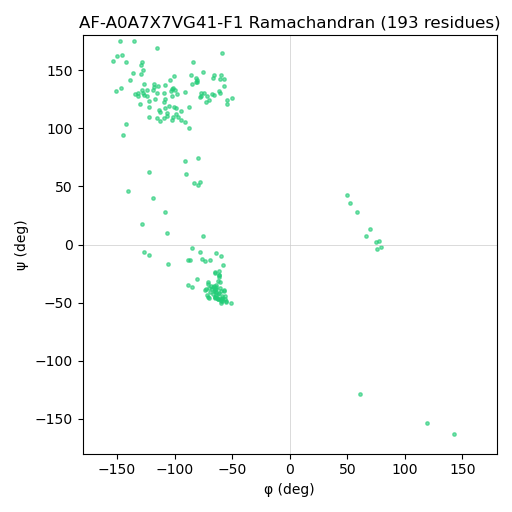 -13.983 1.00 85.94 119 GLY A N 1
ATOM 942 C CA . GLY A 1 119 ? -12.207 1.906 -14.896 1.00 85.94 119 GLY A CA 1
ATOM 943 C C . GLY A 1 119 ? -11.055 1.153 -14.235 1.00 85.94 119 GLY A C 1
ATOM 944 O O . GLY A 1 119 ? -11.241 0.396 -13.281 1.00 85.94 119 GLY A O 1
ATOM 945 N N . ILE A 1 120 ? -9.854 1.328 -14.788 1.00 89.38 120 ILE A N 1
ATOM 946 C CA . ILE A 1 120 ? -8.627 0.689 -14.308 1.00 89.38 120 ILE A CA 1
ATOM 947 C C . ILE A 1 120 ? -7.750 1.762 -13.666 1.00 89.38 120 ILE A C 1
ATOM 949 O O . ILE A 1 120 ? -7.367 2.721 -14.329 1.00 89.38 120 ILE A O 1
ATOM 953 N N . GLN A 1 121 ? -7.395 1.585 -12.397 1.00 91.62 121 GLN A N 1
ATOM 954 C CA . GLN A 1 121 ? -6.529 2.517 -11.673 1.00 91.62 121 GLN A CA 1
ATOM 955 C C . GLN A 1 121 ? -5.350 1.797 -11.024 1.00 91.62 121 GLN A C 1
ATOM 957 O O . GLN A 1 121 ? -5.448 0.633 -10.636 1.00 91.62 121 GLN A O 1
ATOM 962 N N . ALA A 1 122 ? -4.224 2.494 -10.888 1.00 92.69 122 ALA A N 1
ATOM 963 C CA . ALA A 1 122 ? -3.126 2.017 -10.057 1.00 92.69 122 ALA A CA 1
ATOM 964 C C . ALA A 1 122 ? -3.484 2.204 -8.578 1.00 92.69 122 ALA A C 1
ATOM 966 O O . ALA A 1 122 ? -3.862 3.302 -8.164 1.00 92.69 122 ALA A O 1
ATOM 967 N N . LEU A 1 123 ? -3.327 1.154 -7.771 1.00 92.50 123 LEU A N 1
ATOM 968 C CA . LEU A 1 123 ? -3.408 1.261 -6.316 1.00 92.50 123 LEU A CA 1
ATOM 969 C C . LEU A 1 123 ? -2.058 0.962 -5.677 1.00 92.50 123 LEU A C 1
ATOM 971 O O . LEU A 1 123 ? -1.391 -0.014 -6.017 1.00 92.50 123 LEU A O 1
ATOM 975 N N . SER A 1 124 ? -1.705 1.791 -4.692 1.00 91.69 124 SER A N 1
ATOM 976 C CA . SER A 1 124 ? -0.483 1.611 -3.915 1.00 91.69 124 SER A CA 1
ATOM 977 C C . SER A 1 124 ? -0.506 0.260 -3.186 1.00 91.69 124 SER A C 1
ATOM 979 O O . SER A 1 124 ? -1.464 -0.017 -2.453 1.00 91.69 124 SER A O 1
ATOM 981 N N . PRO A 1 125 ? 0.559 -0.555 -3.291 1.00 93.50 125 PRO A N 1
ATOM 982 C CA . PRO A 1 125 ? 0.716 -1.784 -2.515 1.00 93.50 125 PRO A CA 1
ATOM 983 C C . PRO A 1 125 ? 0.687 -1.604 -0.988 1.00 93.50 125 PRO A C 1
ATOM 985 O O . PRO A 1 125 ? 0.465 -2.586 -0.273 1.00 93.50 125 PRO A O 1
ATOM 988 N N . GLU A 1 126 ? 0.879 -0.378 -0.480 1.00 92.69 126 GLU A N 1
ATOM 989 C CA . GLU A 1 126 ? 0.677 -0.029 0.941 1.00 92.69 126 GLU A CA 1
ATOM 990 C C . GLU A 1 126 ? -0.793 -0.164 1.375 1.00 92.69 126 GLU A C 1
ATOM 992 O O . GLU A 1 126 ? -1.069 -0.366 2.552 1.00 92.69 126 GLU A O 1
ATOM 997 N N . ASN A 1 127 ? -1.734 -0.087 0.433 1.00 93.38 127 ASN A N 1
ATOM 998 C CA . ASN A 1 127 ? -3.175 -0.063 0.690 1.00 93.38 127 ASN A CA 1
ATOM 999 C C . ASN A 1 127 ? -3.858 -1.370 0.267 1.00 93.38 127 ASN A C 1
ATOM 1001 O O . ASN A 1 127 ? -5.029 -1.384 -0.122 1.00 93.38 127 ASN A O 1
ATOM 1005 N N . CYS A 1 128 ? -3.119 -2.480 0.292 1.00 94.00 128 CYS A N 1
ATOM 1006 C CA . CYS A 1 128 ? -3.649 -3.777 -0.097 1.00 94.00 128 CYS A CA 1
ATOM 1007 C C . CYS A 1 128 ? -3.122 -4.916 0.776 1.00 94.00 128 CYS A C 1
ATOM 1009 O O . CYS A 1 128 ? -2.033 -4.828 1.341 1.00 94.00 128 CYS A O 1
ATOM 1011 N N . TYR A 1 129 ? -3.878 -6.010 0.814 1.00 95.00 129 TYR A N 1
ATOM 1012 C CA . TYR A 1 129 ? -3.455 -7.315 1.303 1.00 95.00 129 TYR A CA 1
ATOM 1013 C C . TYR A 1 129 ? -3.659 -8.367 0.215 1.00 95.00 129 TYR A C 1
ATOM 1015 O O . TYR A 1 129 ? -4.729 -8.451 -0.397 1.00 95.00 129 TYR A O 1
ATOM 1023 N N . LEU A 1 130 ? -2.643 -9.201 0.001 1.00 93.50 130 LEU A N 1
ATOM 1024 C CA . LEU A 1 130 ? -2.705 -10.324 -0.929 1.00 93.50 130 LEU A CA 1
ATOM 1025 C C . LEU A 1 130 ? -3.094 -11.589 -0.163 1.00 93.50 130 LEU A C 1
ATOM 1027 O O . LEU A 1 130 ? -2.348 -12.067 0.690 1.00 93.50 130 LEU A O 1
ATOM 1031 N N . ILE A 1 131 ? -4.262 -12.150 -0.467 1.00 94.88 131 ILE A N 1
ATOM 1032 C CA . ILE A 1 131 ? -4.747 -13.366 0.187 1.00 94.88 131 ILE A CA 1
ATOM 1033 C C . ILE A 1 131 ? -4.278 -14.562 -0.630 1.00 94.88 131 ILE A C 1
ATOM 1035 O O . ILE A 1 131 ? -4.792 -14.832 -1.716 1.00 94.88 131 ILE A O 1
ATOM 1039 N N . THR A 1 132 ? -3.281 -15.278 -0.125 1.00 93.19 132 THR A N 1
ATOM 1040 C CA . THR A 1 132 ? -2.658 -16.403 -0.835 1.00 93.19 132 THR A CA 1
ATOM 1041 C C . THR A 1 132 ? -3.413 -17.712 -0.647 1.00 93.19 132 THR A C 1
ATOM 1043 O O . THR A 1 132 ? -4.168 -17.902 0.307 1.00 93.19 132 THR A O 1
ATOM 1046 N N . THR A 1 133 ? -3.228 -18.642 -1.581 1.00 92.50 133 THR A N 1
ATOM 1047 C CA . THR A 1 133 ? -3.729 -20.013 -1.455 1.00 92.50 133 THR A CA 1
ATOM 1048 C C . THR A 1 133 ? -2.813 -20.802 -0.515 1.00 92.50 133 THR A C 1
ATOM 1050 O O . THR A 1 133 ? -1.607 -20.855 -0.773 1.00 92.50 133 THR A O 1
ATOM 1053 N N . PRO A 1 134 ? -3.330 -21.462 0.541 1.00 90.75 134 PRO A N 1
ATOM 1054 C CA . PRO A 1 134 ? -2.527 -22.356 1.368 1.00 90.75 134 PRO A CA 1
ATOM 1055 C C . PRO A 1 134 ? -1.755 -23.373 0.518 1.00 90.75 134 PRO A C 1
ATOM 1057 O O . PRO A 1 134 ? -2.331 -24.065 -0.318 1.00 90.75 134 PRO A O 1
ATOM 1060 N N . GLY A 1 135 ? -0.437 -23.443 0.713 1.00 90.69 135 GLY A N 1
ATOM 1061 C CA . GLY A 1 135 ? 0.443 -24.339 -0.044 1.00 90.69 135 GLY A CA 1
ATOM 1062 C C . GLY A 1 135 ? 0.825 -23.859 -1.451 1.00 90.69 135 GLY A C 1
ATOM 1063 O O . GLY A 1 135 ? 1.613 -24.533 -2.108 1.00 90.69 135 GLY A O 1
ATOM 1064 N N . ASN A 1 136 ? 0.328 -22.707 -1.920 1.00 89.88 136 ASN A N 1
ATOM 1065 C CA . ASN A 1 136 ? 0.755 -22.102 -3.182 1.00 89.88 136 ASN A CA 1
ATOM 1066 C C . ASN A 1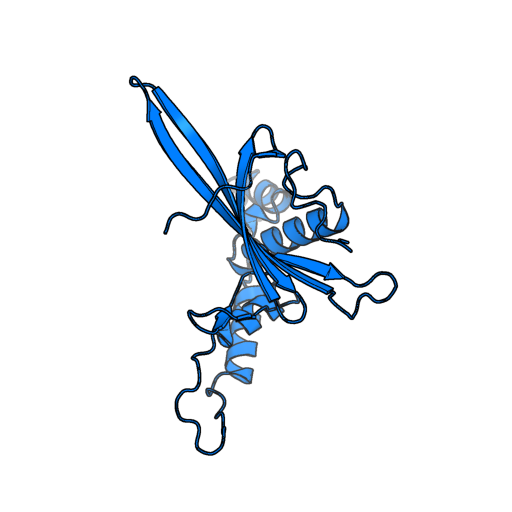 136 ? 0.763 -20.565 -3.111 1.00 89.88 136 ASN A C 1
ATOM 1068 O O . ASN A 1 136 ? -0.231 -19.900 -3.404 1.00 89.88 136 ASN A O 1
ATOM 1072 N N . ILE A 1 137 ? 1.932 -20.010 -2.787 1.00 85.25 137 ILE A N 1
ATOM 1073 C CA . ILE A 1 137 ? 2.161 -18.563 -2.672 1.00 85.25 137 ILE A CA 1
ATOM 1074 C C . ILE A 1 137 ? 1.996 -17.808 -4.001 1.00 85.25 137 ILE A C 1
ATOM 1076 O O . ILE A 1 137 ? 1.674 -16.626 -3.999 1.00 85.25 137 ILE A O 1
ATOM 1080 N N . GLN A 1 138 ? 2.171 -18.485 -5.140 1.00 87.00 138 GLN A N 1
ATOM 1081 C CA . GLN A 1 138 ? 2.045 -17.871 -6.467 1.00 87.00 138 GLN A CA 1
ATOM 1082 C C . GLN A 1 138 ? 0.584 -17.648 -6.872 1.00 87.00 138 GLN A C 1
ATOM 1084 O O . GLN A 1 138 ? 0.315 -16.962 -7.856 1.00 87.00 138 GLN A O 1
ATOM 1089 N N . ARG A 1 139 ? -0.369 -18.244 -6.142 1.00 89.50 139 ARG A N 1
ATOM 1090 C CA . ARG A 1 139 ? -1.793 -18.153 -6.447 1.00 89.50 139 ARG A CA 1
ATOM 1091 C C . ARG A 1 139 ? -2.534 -17.389 -5.360 1.00 89.50 139 ARG A C 1
ATOM 1093 O O . ARG A 1 139 ? -2.688 -17.877 -4.240 1.00 89.50 139 ARG A O 1
ATOM 1100 N N . TYR A 1 140 ? -3.091 -16.244 -5.728 1.00 90.12 140 TYR A N 1
ATOM 1101 C CA . TYR A 1 140 ? -3.977 -15.472 -4.863 1.00 90.12 140 TYR A CA 1
ATOM 1102 C C . TYR A 1 140 ? -5.422 -15.978 -4.962 1.00 90.12 140 TYR A C 1
ATOM 1104 O O . TYR A 1 140 ? -5.912 -16.299 -6.045 1.00 90.12 140 TYR A O 1
ATOM 1112 N N . GLN A 1 141 ? -6.098 -16.062 -3.819 1.00 92.56 141 GLN A N 1
ATOM 1113 C CA . GLN A 1 141 ? -7.536 -16.321 -3.714 1.00 92.56 141 GLN A CA 1
ATOM 1114 C C . GLN A 1 141 ? -8.337 -15.018 -3.768 1.00 92.56 141 GLN A C 1
ATOM 1116 O O . GLN A 1 141 ? -9.440 -14.987 -4.316 1.00 92.56 141 GLN A O 1
ATOM 1121 N N . ALA A 1 142 ? -7.772 -13.952 -3.199 1.00 94.44 142 ALA A N 1
ATOM 1122 C CA . ALA A 1 142 ? -8.339 -12.618 -3.236 1.00 94.44 142 ALA A CA 1
ATOM 1123 C C . ALA A 1 142 ? -7.250 -11.544 -3.114 1.00 94.44 142 ALA A C 1
ATOM 1125 O O . ALA A 1 142 ? -6.172 -11.793 -2.572 1.00 94.44 142 ALA A O 1
ATOM 1126 N N . ILE A 1 143 ? -7.562 -10.340 -3.581 1.00 94.75 143 ILE A N 1
ATOM 1127 C CA . ILE A 1 143 ? -6.813 -9.117 -3.292 1.00 94.75 143 ILE A CA 1
ATOM 1128 C C . ILE A 1 143 ? -7.763 -8.196 -2.536 1.00 94.75 143 ILE A C 1
ATOM 1130 O O . ILE A 1 143 ? -8.880 -7.943 -2.988 1.00 94.75 143 ILE A O 1
ATOM 1134 N N . VAL A 1 144 ? -7.348 -7.742 -1.360 1.00 95.69 144 VAL A N 1
ATOM 1135 C CA . VAL A 1 144 ? -8.151 -6.868 -0.506 1.00 95.69 144 VAL A CA 1
ATOM 1136 C C . VAL A 1 144 ? -7.522 -5.491 -0.521 1.00 95.69 144 VAL A C 1
ATOM 1138 O O . VAL A 1 144 ? -6.472 -5.291 0.081 1.00 95.69 144 VAL A O 1
ATOM 1141 N N . PHE A 1 145 ? -8.168 -4.537 -1.173 1.00 95.06 145 PHE A N 1
ATOM 1142 C CA . PHE A 1 145 ? -7.799 -3.131 -1.081 1.00 95.06 145 PHE A CA 1
ATOM 1143 C C . PHE A 1 145 ? -8.479 -2.497 0.120 1.00 95.06 145 PHE A C 1
ATOM 1145 O O . PHE A 1 145 ? -9.616 -2.853 0.444 1.00 95.06 145 PHE A O 1
ATOM 1152 N N . PHE A 1 146 ? -7.807 -1.549 0.762 1.00 94.88 146 PHE A N 1
ATOM 1153 C CA . PHE A 1 146 ? -8.386 -0.800 1.863 1.00 94.88 146 PHE A CA 1
ATOM 1154 C C . PHE A 1 146 ? -8.083 0.691 1.769 1.00 94.88 146 PHE A C 1
ATOM 1156 O O . PHE A 1 146 ? -7.023 1.105 1.311 1.00 94.88 146 PHE A O 1
ATOM 1163 N N . ALA A 1 147 ? -9.022 1.504 2.237 1.00 93.56 147 ALA A N 1
ATOM 1164 C CA . ALA A 1 147 ? -8.838 2.939 2.399 1.00 93.56 147 ALA A CA 1
ATOM 1165 C C . ALA A 1 147 ? -9.374 3.351 3.766 1.00 93.56 147 ALA A C 1
ATOM 1167 O O . ALA A 1 147 ? -10.503 2.995 4.113 1.00 93.56 147 ALA A O 1
ATOM 1168 N N . THR A 1 148 ? -8.568 4.088 4.529 1.00 94.94 148 THR A N 1
ATOM 1169 C CA . THR A 1 148 ? -8.973 4.648 5.818 1.00 94.94 148 THR A CA 1
ATOM 1170 C C . THR A 1 148 ? -9.260 6.139 5.692 1.00 94.94 148 THR A C 1
ATOM 1172 O O . THR A 1 148 ? -8.578 6.859 4.962 1.00 94.94 148 THR A O 1
ATOM 1175 N N . TRP A 1 149 ? -10.282 6.619 6.394 1.00 95.31 149 TRP A N 1
ATOM 1176 C CA . TRP A 1 149 ? -10.587 8.048 6.488 1.00 95.31 149 TRP A CA 1
ATOM 1177 C C . TRP A 1 149 ? -11.151 8.386 7.863 1.00 95.31 149 TRP A C 1
ATOM 1179 O O . TRP A 1 149 ? -11.569 7.508 8.617 1.00 95.31 149 TRP A O 1
ATOM 1189 N N . LYS A 1 150 ? -11.132 9.678 8.199 1.00 94.94 150 LYS A N 1
ATOM 1190 C CA . LYS A 1 150 ? -11.660 10.201 9.459 1.00 94.94 150 LYS A CA 1
ATOM 1191 C C . LYS A 1 150 ? -12.780 11.181 9.175 1.00 94.94 150 LYS A C 1
ATOM 1193 O O . LYS A 1 150 ? -12.610 12.082 8.357 1.00 94.94 150 LYS A O 1
ATOM 1198 N N . GLU A 1 151 ? -13.887 11.044 9.887 1.00 93.06 151 GLU A N 1
ATOM 1199 C CA . GLU A 1 151 ? -14.985 12.006 9.866 1.00 93.06 151 GLU A CA 1
ATOM 1200 C C . GLU A 1 151 ? -15.151 12.596 11.257 1.00 93.06 151 GLU A C 1
ATOM 1202 O O . GLU A 1 151 ? -15.105 11.893 12.264 1.00 93.06 151 GLU A O 1
ATOM 1207 N N . THR A 1 152 ? -15.331 13.910 11.325 1.00 90.75 152 THR A N 1
ATOM 1208 C CA . THR A 1 152 ? -15.637 14.583 12.588 1.00 90.75 152 THR A CA 1
ATOM 1209 C C . THR A 1 152 ? -17.127 14.854 12.630 1.00 90.75 152 THR A C 1
ATOM 1211 O O . THR A 1 152 ? -17.636 15.595 11.790 1.00 90.75 152 THR A O 1
ATOM 1214 N N . THR A 1 153 ? -17.821 14.277 13.605 1.00 86.94 153 THR A N 1
ATOM 1215 C CA . THR A 1 153 ? -19.213 14.620 13.889 1.00 86.94 153 THR A CA 1
ATOM 1216 C C . THR A 1 153 ? -19.271 15.562 15.083 1.00 86.94 153 THR A C 1
ATOM 1218 O O . THR A 1 153 ? -18.450 15.497 15.997 1.00 86.94 153 THR A O 1
ATOM 1221 N N . GLU A 1 154 ? -20.220 16.493 15.062 1.00 83.25 154 GLU A N 1
ATOM 1222 C CA . GLU A 1 154 ? -20.457 17.401 16.179 1.00 83.25 154 GLU A CA 1
ATOM 1223 C C . GLU A 1 154 ? -21.814 17.069 16.794 1.00 83.25 154 GLU A C 1
ATOM 1225 O O . GLU A 1 154 ? -22.860 17.222 16.161 1.00 83.25 154 GLU A O 1
ATOM 1230 N N . LYS A 1 155 ? -21.800 16.581 18.036 1.00 76.75 155 LYS A N 1
ATOM 1231 C CA . LYS A 1 155 ? -23.007 16.309 18.821 1.00 76.75 155 LYS A CA 1
ATOM 1232 C C . LYS A 1 155 ? -22.940 17.116 20.107 1.00 76.75 155 LYS A C 1
ATOM 1234 O O . LYS A 1 155 ? -21.984 17.015 20.866 1.00 76.75 155 LYS A O 1
ATOM 1239 N N . ALA A 1 156 ? -23.965 17.936 20.343 1.00 74.62 156 ALA A N 1
ATOM 1240 C CA . ALA A 1 156 ? -24.093 18.761 21.549 1.00 74.62 156 ALA A CA 1
ATOM 1241 C C . ALA A 1 156 ? -22.856 19.641 21.864 1.00 74.62 156 ALA A C 1
ATOM 1243 O O . ALA A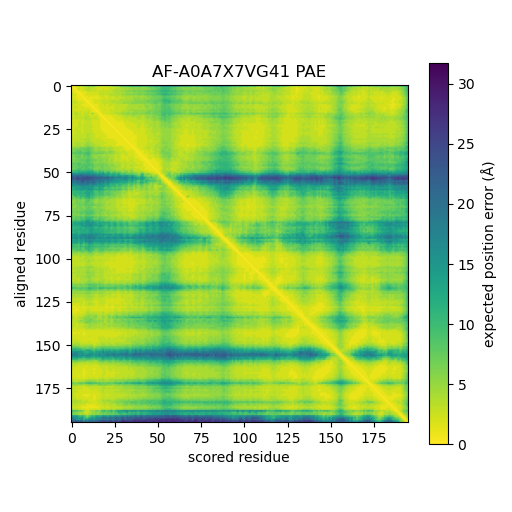 1 156 ? -22.511 19.841 23.026 1.00 74.62 156 ALA A O 1
ATOM 1244 N N . GLY A 1 157 ? -22.180 20.162 20.831 1.00 79.00 157 GLY A N 1
ATOM 1245 C CA . GLY A 1 157 ? -20.991 21.017 20.969 1.00 79.00 157 GLY A CA 1
ATOM 1246 C C . GLY A 1 157 ? -19.690 20.272 21.297 1.00 79.00 157 GLY A C 1
ATOM 1247 O O . GLY A 1 157 ? -18.654 20.910 21.479 1.00 79.00 157 GLY A O 1
ATOM 1248 N N . GLN A 1 158 ? -19.715 18.937 21.366 1.00 78.00 158 GLN A N 1
ATOM 1249 C CA . GLN A 1 158 ? -18.517 18.103 21.423 1.00 78.00 158 GLN A CA 1
ATOM 1250 C C . GLN A 1 158 ? -18.216 17.526 20.038 1.00 78.00 158 GLN A C 1
ATOM 1252 O O . GLN A 1 158 ? -19.102 17.013 19.352 1.00 78.00 158 GLN A O 1
ATOM 1257 N N . LYS A 1 159 ? -16.946 17.634 19.635 1.00 85.75 159 LYS A N 1
ATOM 1258 C CA . LYS A 1 159 ? -16.423 17.050 18.399 1.00 85.75 159 LYS A CA 1
ATOM 1259 C C . LYS A 1 159 ? -15.974 15.623 18.674 1.00 85.75 159 LYS A C 1
ATOM 1261 O O . LYS A 1 159 ? -15.058 15.414 19.467 1.00 85.75 159 LYS A O 1
ATOM 1266 N N . GLU A 1 160 ? -16.594 14.671 17.998 1.00 88.44 160 GLU A N 1
ATOM 1267 C CA . GLU A 1 160 ? -16.231 13.260 18.027 1.00 88.44 160 GLU A CA 1
ATOM 1268 C C . GLU A 1 160 ? -15.598 12.896 16.680 1.00 88.44 160 GLU A C 1
ATOM 1270 O O . GLU A 1 160 ? -16.160 13.176 15.619 1.00 88.44 160 GLU A O 1
ATOM 1275 N N . VAL A 1 161 ? -14.390 12.332 16.709 1.00 91.12 161 VAL A N 1
ATOM 1276 C CA . VAL A 1 161 ? -13.678 11.895 15.502 1.00 91.12 161 VAL A CA 1
ATOM 1277 C C . VAL A 1 161 ? -13.880 10.396 15.353 1.00 91.12 161 VAL A C 1
ATOM 1279 O O . VAL A 1 161 ? -13.424 9.629 16.196 1.00 91.12 161 VAL A O 1
ATOM 1282 N N . HIS A 1 162 ? -14.527 9.997 14.265 1.00 92.88 162 HIS A N 1
ATOM 1283 C CA . HIS A 1 162 ? -14.727 8.607 13.883 1.00 92.88 162 HIS A CA 1
ATOM 1284 C C . HIS A 1 162 ? -13.730 8.243 12.789 1.00 92.88 162 HIS A C 1
ATOM 1286 O O . HIS A 1 162 ? -13.528 9.008 11.846 1.00 92.88 162 HIS A O 1
ATOM 1292 N N . GLU A 1 163 ? -13.097 7.083 12.915 1.00 95.69 163 GLU A N 1
ATOM 1293 C CA . GLU A 1 163 ? -12.204 6.536 11.899 1.00 95.69 163 GLU A CA 1
ATOM 1294 C C . GLU A 1 163 ? -12.882 5.341 11.233 1.00 95.69 163 GLU A C 1
ATOM 1296 O O . GLU A 1 163 ? -13.496 4.514 11.903 1.00 95.69 163 GLU A O 1
ATOM 1301 N N . TYR A 1 164 ? -12.778 5.253 9.914 1.00 96.19 164 TYR A N 1
ATOM 1302 C CA . TYR A 1 164 ? -13.420 4.217 9.116 1.00 96.19 164 TYR A CA 1
ATOM 1303 C C . TYR A 1 164 ? -12.412 3.537 8.205 1.00 96.19 164 TYR A C 1
ATOM 1305 O O . TYR A 1 164 ? -11.387 4.115 7.841 1.00 96.19 164 TYR A O 1
ATOM 1313 N N . VAL A 1 165 ? -12.745 2.314 7.801 1.00 96.38 165 VAL A N 1
ATOM 1314 C CA . VAL A 1 165 ? -12.056 1.574 6.750 1.00 96.38 165 VAL A CA 1
ATOM 1315 C C . VAL A 1 165 ? -13.066 0.999 5.766 1.00 96.38 165 VAL A C 1
ATOM 1317 O O . VAL A 1 165 ? -14.043 0.351 6.143 1.00 96.38 165 VAL A O 1
ATOM 1320 N N . LYS A 1 166 ? -12.812 1.224 4.479 1.00 95.06 166 LYS A N 1
ATOM 1321 C CA . LYS A 1 166 ? -13.522 0.596 3.366 1.00 95.06 166 LYS A CA 1
ATOM 1322 C C . LYS A 1 166 ? -12.625 -0.492 2.823 1.00 95.06 166 LYS A C 1
ATOM 1324 O O . LYS A 1 166 ? -11.489 -0.203 2.465 1.00 95.06 166 LYS A O 1
ATOM 1329 N N . PHE A 1 167 ? -13.158 -1.698 2.706 1.00 95.44 167 PHE A N 1
ATOM 1330 C CA . PHE A 1 167 ? -12.527 -2.790 1.986 1.00 95.44 167 PHE A CA 1
ATOM 1331 C C . PHE A 1 167 ? -13.183 -2.968 0.625 1.00 95.44 167 PHE A C 1
ATOM 1333 O O . PHE A 1 167 ? -14.410 -3.036 0.523 1.00 95.44 167 PHE A O 1
ATOM 1340 N N . THR A 1 168 ? -12.354 -3.101 -0.402 1.00 94.44 168 THR A N 1
ATOM 1341 C CA . THR A 1 168 ? -12.740 -3.568 -1.731 1.00 94.44 168 THR A CA 1
ATOM 1342 C C . THR A 1 168 ? -12.063 -4.920 -1.946 1.00 94.44 168 THR A C 1
ATOM 1344 O O . THR A 1 168 ? -10.847 -5.010 -2.097 1.00 94.44 168 THR A O 1
ATOM 1347 N N . ILE A 1 169 ? -12.850 -5.991 -1.883 1.00 95.12 169 ILE A N 1
ATOM 1348 C CA . ILE A 1 169 ? -12.380 -7.377 -1.906 1.00 95.12 169 ILE A CA 1
ATOM 1349 C C . ILE A 1 169 ? -12.592 -7.930 -3.310 1.00 95.12 169 ILE A C 1
ATOM 1351 O O . ILE A 1 169 ? -13.727 -8.165 -3.726 1.00 95.12 169 ILE A O 1
ATOM 1355 N N . HIS A 1 170 ? -11.498 -8.153 -4.028 1.00 94.69 170 HIS A N 1
ATOM 1356 C CA . HIS A 1 170 ? -11.497 -8.783 -5.341 1.00 94.69 170 HIS A CA 1
ATOM 1357 C C . HIS A 1 170 ? -11.247 -10.270 -5.158 1.00 94.69 170 HIS A C 1
ATOM 1359 O O . HIS A 1 170 ? -10.137 -10.686 -4.842 1.00 94.69 170 HIS A O 1
ATOM 1365 N N . SER A 1 171 ? -12.286 -11.069 -5.355 1.00 93.00 171 SER A N 1
ATOM 1366 C CA . SER A 1 171 ? -12.223 -12.529 -5.348 1.00 93.00 171 SER A CA 1
ATOM 1367 C C . SER A 1 171 ? -12.557 -13.068 -6.735 1.00 93.00 171 SER A C 1
ATOM 1369 O O . SER A 1 171 ? -13.023 -12.332 -7.610 1.00 93.00 171 SER A O 1
ATOM 1371 N N . ILE A 1 172 ? -12.329 -14.362 -6.958 1.00 87.06 172 ILE A N 1
ATOM 1372 C CA . ILE A 1 172 ? -12.695 -15.001 -8.225 1.00 87.06 172 ILE A CA 1
ATOM 1373 C C . ILE A 1 172 ? -14.189 -14.755 -8.494 1.00 87.06 172 ILE A C 1
ATOM 1375 O O . ILE A 1 172 ? -15.044 -15.133 -7.696 1.00 87.06 172 ILE A O 1
ATOM 1379 N N . SER A 1 173 ? -14.481 -14.107 -9.625 1.00 86.25 173 SER A N 1
ATOM 1380 C CA . SER A 1 173 ? -15.836 -13.808 -10.113 1.00 86.25 173 SER A CA 1
ATOM 1381 C C . SER A 1 173 ? -16.668 -12.825 -9.278 1.00 86.25 173 SER A C 1
ATOM 1383 O O . SER A 1 173 ? -17.847 -12.647 -9.582 1.00 86.25 173 SER A O 1
ATOM 1385 N N . LYS A 1 174 ? -16.104 -12.173 -8.253 1.00 91.25 174 LYS A N 1
ATOM 1386 C CA . LYS A 1 174 ? -16.864 -11.242 -7.408 1.00 91.25 174 LYS A CA 1
ATOM 1387 C C . LYS A 1 174 ? -15.988 -10.134 -6.831 1.00 91.25 174 LYS A C 1
ATOM 1389 O O . LYS A 1 174 ? -14.966 -10.412 -6.202 1.00 91.25 174 LYS A O 1
ATOM 1394 N N . ILE A 1 175 ? -16.471 -8.900 -6.955 1.00 92.19 175 ILE A N 1
ATOM 1395 C CA . ILE A 1 175 ? -15.991 -7.738 -6.205 1.00 92.19 175 ILE A CA 1
ATOM 1396 C C . ILE A 1 175 ? -17.002 -7.447 -5.092 1.00 92.19 175 ILE A C 1
ATOM 1398 O O . ILE A 1 175 ? -18.213 -7.460 -5.318 1.00 92.19 175 ILE A O 1
ATOM 1402 N N . GLN A 1 176 ? -16.517 -7.246 -3.870 1.00 92.88 176 GLN A N 1
ATOM 1403 C CA . GLN A 1 176 ? -17.346 -6.916 -2.714 1.00 92.88 176 GLN A CA 1
ATOM 1404 C C . GLN A 1 176 ? -16.801 -5.679 -2.009 1.00 92.88 176 GLN A C 1
ATOM 1406 O O . GLN A 1 176 ? -15.614 -5.611 -1.702 1.00 92.88 176 GLN A O 1
ATOM 1411 N N . HIS A 1 177 ? -17.691 -4.743 -1.686 1.00 92.88 177 HIS A N 1
ATOM 1412 C CA . HIS A 1 177 ? -17.363 -3.566 -0.891 1.00 92.88 177 HIS A CA 1
ATOM 1413 C C . HIS A 1 177 ? -18.000 -3.679 0.492 1.00 92.88 177 HIS A C 1
ATOM 1415 O O . HIS A 1 177 ? -19.190 -3.975 0.605 1.00 92.88 177 HIS A O 1
ATOM 1421 N N . VAL A 1 178 ? -17.216 -3.452 1.541 1.00 94.75 178 VAL A N 1
ATOM 1422 C CA . VAL A 1 178 ? -17.698 -3.413 2.930 1.00 94.75 178 VAL A CA 1
ATOM 1423 C C . VAL A 1 178 ? -17.021 -2.272 3.676 1.00 94.75 178 VAL A C 1
ATOM 1425 O O . VAL A 1 178 ? -15.844 -2.003 3.455 1.00 94.75 178 VAL A O 1
ATOM 1428 N N . ILE A 1 179 ? -17.764 -1.590 4.545 1.00 96.19 179 ILE A N 1
ATOM 1429 C CA . ILE A 1 179 ? -17.252 -0.490 5.367 1.00 96.19 179 ILE A CA 1
ATOM 1430 C C . ILE A 1 179 ? -17.385 -0.868 6.837 1.00 96.19 179 ILE A C 1
ATOM 1432 O O . ILE A 1 179 ? -18.416 -1.395 7.252 1.00 96.19 179 ILE A O 1
ATOM 1436 N N . TYR A 1 180 ? -16.359 -0.563 7.622 1.00 96.69 180 TYR A N 1
ATOM 1437 C CA . TYR A 1 180 ? -16.354 -0.702 9.072 1.00 96.69 180 TYR A CA 1
ATOM 1438 C C . TYR A 1 180 ? -15.891 0.602 9.718 1.00 96.69 180 TYR A C 1
ATOM 1440 O O . TYR A 1 180 ? -15.036 1.306 9.185 1.00 96.69 180 TYR A O 1
ATOM 1448 N N . GLU A 1 181 ? -16.439 0.905 10.887 1.00 96.12 181 GLU A N 1
ATOM 1449 C CA . GLU A 1 181 ? -15.870 1.882 11.812 1.00 96.12 181 GLU A CA 1
ATOM 1450 C C . GLU A 1 181 ? -14.745 1.209 12.609 1.00 96.12 181 GLU A C 1
ATOM 1452 O O . GLU A 1 181 ? -14.843 0.032 12.957 1.00 96.12 181 GLU A O 1
ATOM 1457 N N . ILE A 1 182 ? -13.673 1.934 12.906 1.00 96.12 182 ILE A N 1
ATOM 1458 C CA . ILE A 1 182 ? -12.555 1.449 13.714 1.00 96.12 182 ILE A CA 1
ATOM 1459 C C . ILE A 1 182 ? -12.742 1.972 15.139 1.00 96.12 182 ILE A C 1
ATOM 1461 O O . ILE A 1 182 ? -12.631 3.171 15.391 1.00 96.12 182 ILE A O 1
ATOM 1465 N N . LYS A 1 183 ? -13.007 1.063 16.083 1.00 93.69 183 LYS A N 1
ATOM 1466 C CA . LYS A 1 183 ? -13.116 1.352 17.523 1.00 93.69 183 LYS A CA 1
ATOM 1467 C C . LYS A 1 183 ? -12.144 0.489 18.297 1.00 93.69 183 LYS A C 1
ATOM 1469 O O . LYS A 1 183 ? -12.143 -0.725 18.120 1.00 93.69 183 LYS A O 1
ATOM 1474 N N . ASP A 1 184 ? -11.322 1.106 19.141 1.00 92.06 184 ASP A N 1
ATOM 1475 C CA . ASP A 1 184 ? -10.331 0.406 19.971 1.00 92.06 184 ASP A CA 1
ATOM 1476 C C . ASP A 1 184 ? -9.464 -0.583 19.164 1.00 92.06 184 ASP A C 1
ATOM 1478 O O . ASP A 1 184 ? -9.240 -1.725 19.571 1.00 92.06 184 ASP A O 1
ATOM 1482 N N . SER A 1 185 ? -9.020 -0.153 17.975 1.00 93.19 185 SER A N 1
ATOM 1483 C CA . SER A 1 185 ? -8.265 -0.970 17.008 1.00 93.19 185 SER A CA 1
ATOM 1484 C C . SER A 1 185 ? -8.990 -2.241 16.544 1.00 93.19 185 SER A C 1
ATOM 1486 O O . SER A 1 185 ? -8.358 -3.234 16.185 1.00 93.19 185 SER A O 1
ATOM 1488 N N . LYS A 1 186 ? -10.326 -2.234 16.551 1.00 96.19 186 LYS A N 1
ATOM 1489 C CA . LYS A 1 186 ? -11.181 -3.318 16.059 1.00 96.19 186 LYS A CA 1
ATOM 1490 C C . LYS A 1 186 ? -12.233 -2.799 15.093 1.00 96.19 186 LYS A C 1
ATOM 1492 O O . LYS A 1 186 ? -12.652 -1.646 15.159 1.00 96.19 186 LYS A O 1
ATOM 1497 N N . LEU A 1 187 ? -12.680 -3.682 14.212 1.00 96.06 187 LEU A N 1
ATOM 1498 C CA . LEU A 1 187 ? -13.738 -3.405 13.251 1.00 96.06 187 LEU A CA 1
ATOM 1499 C C . LEU A 1 187 ? -15.116 -3.442 13.935 1.00 96.06 187 LEU A C 1
ATOM 1501 O O . LEU A 1 187 ? -15.472 -4.424 14.583 1.00 96.06 187 LEU A O 1
ATOM 1505 N N . SER A 1 188 ? -15.907 -2.389 13.755 1.00 95.75 188 SER A N 1
ATOM 1506 C CA . SER A 1 188 ? -17.280 -2.224 14.244 1.00 95.75 188 SER A CA 1
ATOM 1507 C C . SER A 1 188 ? -18.198 -1.969 13.045 1.00 95.75 188 SER A C 1
ATOM 1509 O O . SER A 1 188 ? -18.011 -0.997 12.316 1.00 95.75 188 SER A O 1
ATOM 1511 N N . GLY A 1 189 ? -19.173 -2.842 12.789 1.00 89.88 189 GLY A N 1
ATOM 1512 C CA . GLY A 1 189 ? -19.969 -2.828 11.552 1.00 89.88 189 GLY A CA 1
ATOM 1513 C C . GLY A 1 189 ? -20.290 -4.245 11.062 1.00 89.88 189 GLY A C 1
ATOM 1514 O O . GLY A 1 189 ? -20.123 -5.186 11.830 1.00 89.88 189 GLY A O 1
ATOM 1515 N N . PRO A 1 190 ? -20.704 -4.456 9.797 1.00 88.69 190 PRO A N 1
ATOM 1516 C CA . PRO A 1 190 ? -20.531 -3.576 8.639 1.00 88.69 190 PRO A CA 1
ATOM 1517 C C . PRO A 1 190 ? -21.545 -2.431 8.570 1.00 88.69 190 PRO A C 1
ATOM 1519 O O . PRO A 1 190 ? -22.733 -2.600 8.843 1.00 88.69 190 PRO A O 1
ATOM 1522 N N . LEU A 1 191 ? -21.075 -1.262 8.147 1.00 90.25 191 LEU A N 1
ATOM 1523 C CA . LEU A 1 191 ? -21.915 -0.117 7.822 1.00 90.25 191 LEU A CA 1
ATOM 1524 C C . LEU A 1 191 ? -22.469 -0.285 6.407 1.00 90.25 191 LEU A C 1
ATOM 1526 O O . LEU A 1 191 ? -21.765 -0.728 5.495 1.00 90.25 191 LEU A O 1
ATOM 1530 N N . LYS A 1 192 ? -23.741 0.074 6.213 1.00 78.19 192 LYS A N 1
ATOM 1531 C CA . LYS A 1 192 ? -24.305 0.160 4.865 1.00 78.19 192 LYS A CA 1
ATOM 1532 C C . LYS A 1 192 ? -23.618 1.313 4.140 1.00 78.19 192 LYS A C 1
ATOM 1534 O O . LYS A 1 192 ? -23.551 2.414 4.680 1.00 78.19 192 LYS A O 1
ATOM 1539 N N . LEU A 1 193 ? -23.120 1.048 2.933 1.00 64.06 193 LEU A N 1
ATOM 1540 C CA . LEU A 1 193 ? -22.801 2.108 1.980 1.00 64.06 193 LEU A CA 1
ATOM 1541 C C . LEU A 1 193 ? -24.077 2.946 1.819 1.00 64.06 193 LEU A C 1
ATOM 1543 O O . LEU A 1 193 ? -25.141 2.375 1.579 1.00 64.06 193 LEU A O 1
ATOM 1547 N N . GLY A 1 194 ? -23.991 4.255 2.063 1.00 57.00 194 GLY A N 1
ATOM 1548 C CA . GLY A 1 194 ? -25.073 5.160 1.680 1.00 57.00 194 GLY A CA 1
ATOM 1549 C C . GLY A 1 194 ? -25.267 5.084 0.167 1.00 57.00 194 GLY A C 1
ATOM 1550 O O . GLY A 1 194 ? -24.276 4.906 -0.546 1.00 57.00 194 GLY A O 1
ATOM 1551 N N . ASP A 1 195 ? -26.523 5.149 -0.279 1.00 34.59 195 ASP A N 1
ATOM 1552 C CA . ASP A 1 195 ? -26.867 5.270 -1.703 1.00 34.59 195 ASP A CA 1
ATOM 1553 C C . ASP A 1 195 ? -26.235 6.527 -2.328 1.00 34.59 195 ASP A C 1
ATOM 1555 O O . ASP A 1 195 ? -26.179 7.573 -1.633 1.00 34.59 195 ASP A O 1
#

Solvent-accessible surface area (backbone atoms only — not comparable to full-atom values): 11565 Å² total; per-residue (Å²): 105,49,61,69,67,80,62,77,39,64,72,25,51,50,74,69,95,38,72,53,52,52,52,49,40,53,48,36,57,48,32,53,34,52,44,68,61,38,50,53,79,76,36,52,69,58,43,46,62,64,58,75,48,91,80,46,91,87,68,75,92,83,85,76,62,52,62,44,53,50,45,53,52,52,45,47,71,73,53,64,59,80,81,85,81,86,59,82,90,62,81,86,71,73,66,70,46,55,68,60,23,55,52,31,29,69,55,62,76,45,52,38,78,45,80,53,98,92,40,47,39,56,47,64,68,74,39,50,47,69,20,23,37,86,99,36,81,92,40,68,56,32,41,37,36,49,50,74,53,75,48,76,49,76,57,96,90,42,80,45,78,46,39,36,40,39,38,44,38,42,37,85,96,42,78,46,78,51,30,28,38,54,53,96,53,15,29,45,55,76,49,78,81,78,132

Foldseek 3Di:
DAADDPLPDFFHFPPHPDPVVVVLLVLLVLLVCLLVLVVCVNCVVVVCVLVVDPDDPVDDDDRDNCLNVVLVVVLCVVCVDPDDDDDDPDPPDFDEPVSVQSNLCSSRVGWDWDQDPVGIYTDHPSQKDFNAHVPGRPDGQKIKGKDKDWDWDADPNDTDIWIKMWIFIGGVPDTDIFMFIQDPSGTHDRDDDDD

Sequence (195 aa):
MLTNTDWIAEGKPWPPEDADEKARLEEHARNRQVYAGLHDAVMPRYAAYLSDQAKDSRKQPIILDWPALATGSYISLLLGEEPEVIAGDRKDLPERSDEQVFIDVSRYGLGIYEVSDSGIQALSPENCYLITTPGNIQRYQAIVFFATWKETTEKAGQKEVHEYVKFTIHSISKIQHVIYEIKDSKLSGPLKLGD